Protein AF-A0A816HHX1-F1 (afdb_monomer)

Solvent-accessible surface area (backbone atoms only — not comparable to full-atom values): 20414 Å² total; per-residue (Å²): 136,86,81,78,76,73,77,83,82,76,80,86,55,58,92,87,50,77,43,98,90,20,70,49,54,57,27,28,39,39,42,35,36,30,52,41,46,63,69,52,77,42,88,46,74,77,63,50,56,76,40,36,35,39,32,42,37,36,36,32,38,68,97,71,46,42,76,41,74,48,80,43,71,50,36,46,70,81,38,66,58,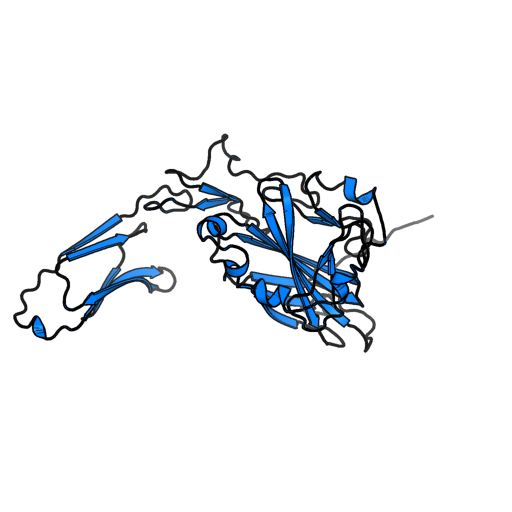69,53,74,45,75,52,71,46,70,47,68,60,71,93,69,80,49,88,84,53,47,33,33,41,37,38,41,34,26,43,39,33,93,83,41,50,70,40,83,75,51,35,38,69,44,78,44,93,46,65,66,75,56,80,40,77,48,79,50,72,54,63,52,68,48,61,70,57,59,70,68,50,74,41,61,46,53,78,73,40,77,26,32,81,83,19,45,54,39,63,33,76,78,54,88,58,43,79,54,69,43,38,51,45,38,71,31,24,30,67,82,32,12,77,42,78,43,79,66,50,44,68,66,33,32,96,54,36,54,33,35,49,50,36,66,83,37,79,54,43,45,33,46,48,26,61,55,33,36,67,77,32,27,76,46,74,61,62,66,40,79,65,86,78,36,73,72,19,33,82,80,17,46,66,44,73,52,80,65,92,83,56,91,82,59,63,54,47,38,47,49,40,92,75,36,35,64,81,33,15,76,39,69,50,47,78,48,78,45,74,56,90,76,90,70,91,70,70,85,76,48,70,44,27,38,44,34,35,22,45,76,40,87,86,82,72,44,76,44,81,73,46,77,46,80,35,79,22,76,69,60,64,49,80,43,82,40,83,68,96,62,89,61,48,79,47,80,49,115

Mean predicted aligned error: 12.86 Å

Structure (mmCIF, N/CA/C/O backbone):
data_AF-A0A816HHX1-F1
#
_entry.id   AF-A0A816HHX1-F1
#
loop_
_atom_site.group_PDB
_atom_site.id
_atom_site.type_symbol
_atom_site.label_atom_id
_atom_site.label_alt_id
_atom_site.label_comp_id
_atom_site.label_asym_id
_atom_site.label_entity_id
_atom_site.label_seq_id
_atom_site.pdbx_PDB_ins_code
_atom_site.Cartn_x
_atom_site.Cartn_y
_atom_site.Cartn_z
_atom_site.occupancy
_atom_site.B_iso_or_equiv
_atom_site.auth_seq_id
_atom_site.auth_comp_id
_atom_site.auth_asym_id
_atom_site.auth_atom_id
_atom_site.pdbx_PDB_model_num
ATOM 1 N N . MET A 1 1 ? -7.972 -7.355 -52.046 1.00 36.22 1 MET A N 1
ATOM 2 C CA . MET A 1 1 ? -7.000 -7.808 -51.030 1.00 36.22 1 MET A CA 1
ATOM 3 C C . MET A 1 1 ? -7.694 -7.714 -49.682 1.00 36.22 1 MET A C 1
ATOM 5 O O . MET A 1 1 ? -7.860 -6.619 -49.167 1.00 36.22 1 MET A O 1
ATOM 9 N N . ASN A 1 2 ? -8.222 -8.842 -49.204 1.00 34.72 2 ASN A N 1
ATOM 10 C CA . ASN A 1 2 ? -8.942 -8.948 -47.937 1.00 34.72 2 ASN A CA 1
ATOM 11 C C . ASN A 1 2 ? -7.927 -9.022 -46.793 1.00 34.72 2 ASN A C 1
ATOM 13 O O . ASN A 1 2 ? -7.288 -10.055 -46.634 1.00 34.72 2 ASN A O 1
ATOM 17 N N . ASN A 1 3 ? -7.814 -7.964 -45.991 1.00 39.28 3 ASN A N 1
ATOM 18 C CA . ASN A 1 3 ? -7.290 -8.064 -44.629 1.00 39.28 3 ASN A CA 1
ATOM 19 C C . ASN A 1 3 ? -8.486 -8.030 -43.676 1.00 39.28 3 ASN A C 1
ATOM 21 O O . ASN A 1 3 ? -8.821 -7.006 -43.089 1.00 39.28 3 ASN A O 1
ATOM 25 N N . SER A 1 4 ? -9.171 -9.167 -43.573 1.00 44.28 4 SER A N 1
ATOM 26 C CA . SER A 1 4 ? -10.067 -9.443 -42.457 1.00 44.28 4 SER A CA 1
ATOM 27 C C . SER A 1 4 ? -9.197 -9.755 -41.243 1.00 44.28 4 SER A C 1
ATOM 29 O O . SER A 1 4 ? -8.787 -10.898 -41.034 1.00 44.28 4 SER A O 1
ATOM 31 N N . SER A 1 5 ? -8.869 -8.726 -40.466 1.00 50.72 5 SER A N 1
ATOM 32 C CA . SER A 1 5 ? -8.396 -8.889 -39.096 1.00 50.72 5 SER A CA 1
ATOM 33 C C . SER A 1 5 ? -9.503 -9.594 -38.313 1.00 50.72 5 SER A C 1
ATOM 35 O O . SER A 1 5 ? -10.492 -8.966 -37.933 1.00 50.72 5 SER A O 1
ATOM 37 N N . ASN A 1 6 ? -9.387 -10.912 -38.139 1.00 43.12 6 ASN A N 1
ATOM 38 C CA . ASN A 1 6 ? -10.274 -11.646 -37.247 1.00 43.12 6 ASN A CA 1
ATOM 39 C C . ASN A 1 6 ? -10.220 -10.975 -35.866 1.00 43.12 6 ASN A C 1
ATOM 41 O O . ASN A 1 6 ? -9.114 -10.817 -35.339 1.00 43.12 6 ASN A O 1
ATOM 45 N N . PRO A 1 7 ? -11.359 -10.570 -35.279 1.00 50.62 7 PRO A N 1
ATOM 46 C CA . PRO A 1 7 ? -11.357 -10.054 -33.922 1.00 50.62 7 PRO A CA 1
ATOM 47 C C . PRO A 1 7 ? -10.819 -11.153 -33.004 1.00 50.62 7 PRO A C 1
ATOM 49 O O . PRO A 1 7 ? -11.294 -12.291 -33.035 1.00 50.62 7 PRO A O 1
ATOM 52 N N . ILE A 1 8 ? -9.789 -10.827 -32.225 1.00 58.53 8 ILE A N 1
ATOM 53 C CA . ILE A 1 8 ? -9.296 -11.705 -31.167 1.00 58.53 8 ILE A CA 1
ATOM 54 C C . ILE A 1 8 ? -10.425 -11.776 -30.139 1.00 58.53 8 ILE A C 1
ATOM 56 O O . ILE A 1 8 ? -10.699 -10.811 -29.433 1.00 58.53 8 ILE A O 1
ATOM 60 N N . ILE A 1 9 ? -11.146 -12.896 -30.124 1.00 57.72 9 ILE A N 1
ATOM 61 C CA . ILE A 1 9 ? -12.184 -13.157 -29.130 1.00 57.72 9 ILE A CA 1
ATOM 62 C C . ILE A 1 9 ? -11.462 -13.483 -27.826 1.00 57.72 9 ILE A C 1
ATOM 64 O O . ILE A 1 9 ? -10.912 -14.573 -27.665 1.00 57.72 9 ILE A O 1
ATOM 68 N N . GLU A 1 10 ? -11.444 -12.522 -26.910 1.00 57.34 10 GLU A N 1
ATOM 69 C CA . GLU A 1 10 ? -10.912 -12.701 -25.567 1.00 57.34 10 GLU A CA 1
ATOM 70 C C . GLU A 1 10 ? -12.048 -13.173 -24.651 1.00 57.34 10 GLU A C 1
ATOM 72 O O . GLU A 1 10 ? -13.038 -12.475 -24.427 1.00 57.34 10 GLU A O 1
ATOM 77 N N . CYS A 1 11 ? -11.968 -14.420 -24.185 1.00 64.06 11 CYS A N 1
ATOM 78 C CA . CYS A 1 11 ? -12.996 -14.994 -23.324 1.00 64.06 11 CYS A CA 1
ATOM 79 C C . CYS A 1 11 ? -12.830 -14.467 -21.896 1.00 64.06 11 CYS A C 1
ATOM 81 O O . CYS A 1 11 ? -11.838 -14.770 -21.236 1.00 64.06 11 CYS A O 1
ATOM 83 N N . PHE A 1 12 ? -13.831 -13.749 -21.385 1.00 61.53 12 PHE A N 1
ATOM 84 C CA . PHE A 1 12 ? -13.875 -13.394 -19.971 1.00 61.53 12 PHE A CA 1
ATOM 85 C C . PHE A 1 12 ? -14.180 -14.648 -19.144 1.00 61.53 12 PHE A C 1
ATOM 87 O O . PHE A 1 12 ? -15.249 -15.245 -19.277 1.00 61.53 12 PHE A O 1
ATOM 94 N N . CYS A 1 13 ? -13.233 -15.067 -18.308 1.00 65.75 13 CYS A N 1
ATOM 95 C CA . CYS A 1 13 ? -13.366 -16.235 -17.444 1.00 65.75 13 CYS A CA 1
ATOM 96 C C . CYS A 1 13 ? -13.646 -15.785 -16.006 1.00 65.75 13 CYS A C 1
ATOM 98 O O . CYS A 1 13 ? -12.725 -15.323 -15.332 1.00 65.75 13 CYS A O 1
ATOM 100 N N . PRO A 1 14 ? -14.890 -15.916 -15.505 1.00 66.44 14 PRO A N 1
ATOM 101 C CA . PRO A 1 14 ? -15.206 -15.552 -14.134 1.00 66.44 14 PRO A CA 1
ATOM 102 C C . PRO A 1 14 ? -14.339 -16.336 -13.139 1.00 66.44 14 PRO A C 1
ATOM 104 O O . PRO A 1 14 ? -14.095 -17.527 -13.361 1.00 66.44 14 PRO A O 1
ATOM 107 N N . PRO A 1 15 ? -13.958 -15.746 -11.991 1.00 60.38 15 PRO A N 1
ATOM 108 C CA . PRO A 1 15 ? -13.102 -16.404 -11.003 1.00 60.38 15 PRO A CA 1
ATOM 109 C C . PRO A 1 15 ? -13.650 -17.743 -10.486 1.00 60.38 15 PRO A C 1
ATOM 111 O O . PRO A 1 15 ? -12.898 -18.546 -9.948 1.00 60.38 15 PRO A O 1
ATOM 114 N N . SER A 1 16 ? -14.945 -18.011 -10.599 1.00 61.72 16 SER A N 1
ATOM 115 C CA . SER A 1 16 ? -15.560 -19.253 -10.109 1.00 61.72 16 SER A CA 1
ATOM 116 C C . SER A 1 16 ? -15.645 -20.351 -11.174 1.00 61.72 16 SER A C 1
ATOM 118 O O . SER A 1 16 ? -16.001 -21.481 -10.849 1.00 61.72 16 SER A O 1
ATOM 120 N N . TYR A 1 17 ? -15.367 -20.036 -12.443 1.00 60.34 17 TYR A N 1
ATOM 121 C CA . TYR A 1 17 ? -15.641 -20.926 -13.566 1.00 60.34 17 TYR A CA 1
ATOM 122 C C . TYR A 1 17 ? -14.376 -21.647 -14.046 1.00 60.34 17 TYR A C 1
ATOM 124 O O . TYR A 1 17 ? -13.424 -21.033 -14.525 1.00 60.34 17 TYR A O 1
ATOM 132 N N . PHE A 1 18 ? -14.395 -22.976 -13.958 1.00 62.09 18 PHE A N 1
ATOM 133 C CA . PHE A 1 18 ? -13.370 -23.858 -14.508 1.00 62.09 18 PHE A CA 1
ATOM 134 C C . PHE A 1 18 ? -13.993 -24.746 -15.592 1.00 62.09 18 PHE A C 1
ATOM 136 O O . PHE A 1 18 ? -15.024 -25.374 -15.369 1.00 62.09 18 PHE A O 1
ATOM 143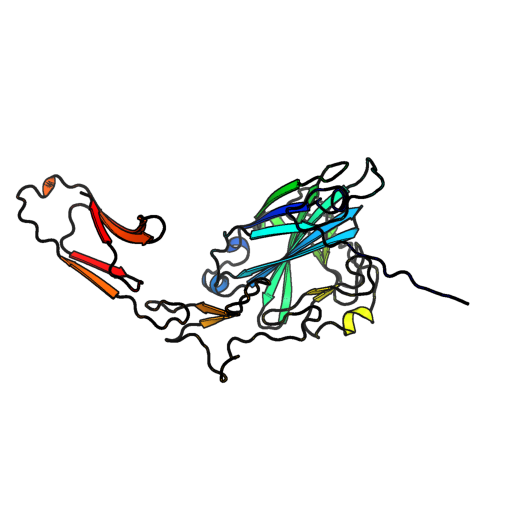 N N . GLY A 1 19 ? -13.378 -24.809 -16.774 1.00 67.75 19 GLY A N 1
ATOM 144 C CA . GLY A 1 19 ? -13.894 -25.589 -17.901 1.00 67.75 19 GLY A CA 1
ATOM 145 C C . GLY A 1 19 ? -13.024 -25.461 -19.148 1.00 67.75 19 GLY A C 1
ATOM 146 O O . GLY A 1 19 ? -12.054 -24.709 -19.147 1.00 67.75 19 GLY A O 1
ATOM 147 N N . ARG A 1 20 ? -13.388 -26.154 -20.234 1.00 69.06 20 ARG A N 1
ATOM 148 C CA . ARG A 1 20 ? -12.585 -26.271 -21.474 1.00 69.06 20 ARG A CA 1
ATOM 149 C C . ARG A 1 20 ? -12.057 -24.937 -22.029 1.00 69.06 20 ARG A C 1
ATOM 151 O O . ARG A 1 20 ? -10.982 -24.913 -22.617 1.00 69.06 20 ARG A O 1
ATOM 158 N N . PHE A 1 21 ? -12.795 -23.846 -21.834 1.00 69.31 21 PHE A N 1
ATOM 159 C CA . PHE A 1 21 ? -12.428 -22.506 -22.309 1.00 69.31 21 PHE A CA 1
ATOM 160 C C . PHE A 1 21 ? -11.671 -21.655 -21.275 1.00 69.31 21 PHE A C 1
ATOM 162 O O . PHE A 1 21 ? -10.987 -20.716 -21.658 1.00 69.31 21 PHE A O 1
ATOM 169 N N . CYS A 1 22 ? -11.748 -21.999 -19.985 1.00 70.25 22 CYS A N 1
ATOM 170 C CA . CYS A 1 22 ? -11.199 -21.206 -18.875 1.00 70.25 22 CYS A CA 1
ATOM 171 C C . CYS A 1 22 ? -10.155 -21.945 -18.029 1.00 70.25 22 CYS A C 1
ATOM 173 O O . CYS A 1 22 ? -9.593 -21.378 -17.097 1.00 70.25 22 CYS A O 1
ATOM 175 N N . GLN A 1 23 ? -9.839 -23.193 -18.381 1.00 64.94 23 GLN A N 1
ATOM 176 C CA . GLN A 1 23 ? -8.903 -24.064 -17.661 1.00 64.94 23 GLN A CA 1
ATOM 177 C C . GLN A 1 23 ? -7.470 -23.511 -17.544 1.00 64.94 23 GLN A C 1
ATOM 179 O O . GLN A 1 23 ? -6.699 -23.998 -16.720 1.00 64.94 23 GLN A O 1
ATOM 184 N N . TYR A 1 24 ? -7.113 -22.513 -18.361 1.00 62.88 24 TYR A N 1
ATOM 185 C CA . TYR A 1 24 ? -5.811 -21.833 -18.355 1.00 62.88 24 TYR A CA 1
ATOM 186 C C . TYR A 1 24 ? -5.876 -20.375 -17.873 1.00 62.88 24 TYR A C 1
ATOM 188 O O . TYR A 1 24 ? -4.842 -19.717 -17.827 1.00 62.88 24 TYR A O 1
ATOM 196 N N . TYR A 1 25 ? -7.063 -19.882 -17.511 1.00 64.44 25 TYR A N 1
ATOM 197 C CA . TYR A 1 25 ? -7.310 -18.495 -17.090 1.00 64.44 25 TYR A CA 1
ATOM 198 C C . TYR A 1 25 ? -7.766 -18.393 -15.624 1.00 64.44 25 TYR A C 1
ATOM 200 O O . TYR A 1 25 ? -8.107 -17.318 -15.148 1.00 64.44 25 TYR A O 1
ATOM 208 N N . SER A 1 26 ? -7.807 -19.516 -14.901 1.00 62.78 26 SER A N 1
ATOM 209 C CA . SER A 1 26 ? -8.298 -19.584 -13.520 1.00 62.78 26 SER A CA 1
ATOM 210 C C . SER A 1 26 ? -7.200 -19.524 -12.453 1.00 62.78 26 SER A C 1
ATOM 212 O O . SER A 1 26 ? -7.531 -19.538 -11.258 1.00 62.78 26 SER A O 1
ATOM 214 N N . ASP A 1 27 ? -5.929 -19.538 -12.870 1.00 74.94 27 ASP A N 1
ATOM 215 C CA . ASP A 1 27 ? -4.786 -19.524 -11.962 1.00 74.94 27 ASP A CA 1
ATOM 216 C C . ASP A 1 27 ? -4.724 -18.160 -11.270 1.00 74.94 27 ASP A C 1
ATOM 218 O O . ASP A 1 27 ? -4.857 -17.101 -11.887 1.00 74.94 27 ASP A O 1
ATOM 222 N N . ARG A 1 28 ? -4.605 -18.197 -9.943 1.00 81.25 28 ARG A N 1
ATOM 223 C CA . ARG A 1 28 ? -4.612 -16.989 -9.125 1.00 81.25 28 ARG A CA 1
ATOM 224 C C . ARG A 1 28 ? -3.703 -17.128 -7.932 1.00 81.25 28 ARG A C 1
ATOM 226 O O . ARG A 1 28 ? -3.574 -18.215 -7.366 1.00 81.25 28 ARG A O 1
ATOM 233 N N . ILE A 1 29 ? -3.162 -16.006 -7.487 1.00 87.50 29 ILE A N 1
ATOM 234 C CA . ILE A 1 29 ? -2.553 -15.915 -6.167 1.00 87.50 29 ILE A CA 1
ATOM 235 C C . ILE A 1 29 ? -3.491 -15.109 -5.280 1.00 87.50 29 ILE A C 1
ATOM 237 O O . ILE A 1 29 ? -3.705 -13.925 -5.500 1.00 87.50 29 ILE A O 1
ATOM 241 N N . THR A 1 30 ? -4.062 -15.762 -4.271 1.00 90.44 30 THR A N 1
ATOM 242 C CA . THR A 1 30 ? -4.809 -15.088 -3.208 1.00 90.44 30 THR A CA 1
ATOM 243 C C . THR A 1 30 ? -3.817 -14.522 -2.206 1.00 90.44 30 THR A C 1
ATOM 245 O O . THR A 1 30 ? -3.154 -15.284 -1.498 1.00 90.44 30 THR A O 1
ATOM 248 N N . VAL A 1 31 ? -3.745 -13.202 -2.112 1.00 92.38 31 VAL A N 1
ATOM 249 C CA . VAL A 1 31 ? -2.897 -12.512 -1.144 1.00 92.38 31 VAL A CA 1
ATOM 250 C C . VAL A 1 31 ? -3.755 -12.048 0.023 1.00 92.38 31 VAL A C 1
ATOM 252 O O . VAL A 1 31 ? -4.804 -11.441 -0.173 1.00 92.38 31 VAL A O 1
ATOM 255 N N . ILE A 1 32 ? -3.315 -12.350 1.243 1.00 92.69 32 ILE A N 1
ATOM 256 C CA . ILE A 1 32 ? -3.911 -11.854 2.485 1.00 92.69 32 ILE A CA 1
ATOM 257 C C . ILE A 1 32 ? -2.817 -11.123 3.258 1.00 92.69 32 ILE A C 1
ATOM 259 O O . ILE A 1 32 ? -1.790 -11.718 3.587 1.00 92.69 32 ILE A O 1
ATOM 263 N N . THR A 1 33 ? -3.015 -9.843 3.552 1.00 92.81 33 THR A N 1
ATOM 264 C CA . THR A 1 33 ? -1.981 -9.023 4.186 1.00 92.81 33 THR A CA 1
ATOM 265 C C . THR A 1 33 ? -2.537 -7.977 5.142 1.00 92.81 33 THR A C 1
ATOM 267 O O . THR A 1 33 ? -3.680 -7.561 5.011 1.00 92.81 33 THR A O 1
ATOM 270 N N . HIS A 1 34 ? -1.741 -7.567 6.124 1.00 90.50 34 HIS A N 1
ATOM 271 C CA . HIS A 1 34 ? -1.991 -6.370 6.932 1.00 90.50 34 HIS A CA 1
ATOM 272 C C . HIS A 1 34 ? -0.663 -5.732 7.346 1.00 90.50 34 HIS A C 1
ATOM 274 O O . HIS A 1 34 ? 0.391 -6.378 7.272 1.00 90.50 34 HIS A O 1
ATOM 280 N N . LEU A 1 35 ? -0.723 -4.474 7.781 1.00 89.31 35 LEU A N 1
ATOM 281 C CA . LEU A 1 35 ? 0.428 -3.738 8.292 1.00 89.31 35 LEU A CA 1
ATOM 282 C C . LEU A 1 35 ? 0.567 -3.932 9.805 1.00 89.31 35 LEU A C 1
ATOM 284 O O . LEU A 1 35 ? -0.413 -3.941 10.545 1.00 89.31 35 LEU A O 1
ATOM 288 N N . ASP A 1 36 ? 1.806 -4.034 10.275 1.00 87.31 36 ASP A N 1
ATOM 289 C CA . ASP A 1 36 ? 2.124 -4.051 11.703 1.00 87.31 36 ASP A CA 1
ATOM 290 C C . ASP A 1 36 ? 3.421 -3.272 11.968 1.00 87.31 36 ASP A C 1
ATOM 292 O O . ASP A 1 36 ? 4.290 -3.165 11.106 1.00 87.31 36 ASP A O 1
ATOM 296 N N . GLY A 1 37 ? 3.567 -2.716 13.170 1.00 81.56 37 GLY A N 1
ATOM 297 C CA . GLY A 1 37 ? 4.785 -2.011 13.578 1.00 81.56 37 GLY A CA 1
ATOM 298 C C . GLY A 1 37 ? 4.860 -0.527 13.196 1.00 81.56 37 GLY A C 1
ATOM 299 O O . GLY A 1 37 ? 5.933 0.060 13.291 1.00 81.56 37 GLY A O 1
ATOM 300 N N . LEU A 1 38 ? 3.753 0.128 12.831 1.00 79.00 38 LEU A N 1
ATOM 301 C CA . LEU A 1 38 ? 3.756 1.559 12.464 1.00 79.00 38 LEU A CA 1
ATOM 302 C C . LEU A 1 38 ? 4.229 2.503 13.579 1.00 79.00 38 LEU A C 1
ATOM 304 O O . LEU A 1 38 ? 4.845 3.530 13.305 1.00 79.00 38 LEU A O 1
ATOM 308 N N . LYS A 1 39 ? 4.052 2.098 14.840 1.00 76.75 39 LYS A N 1
ATOM 309 C CA . LYS A 1 39 ? 4.623 2.761 16.027 1.00 76.75 39 LYS A CA 1
ATOM 310 C C . LYS A 1 39 ? 6.154 2.897 16.005 1.00 76.75 39 LYS A C 1
ATOM 312 O O . LYS A 1 39 ? 6.717 3.677 16.762 1.00 76.75 39 LYS A O 1
ATOM 317 N N . TYR A 1 40 ? 6.853 2.107 15.186 1.00 75.56 40 TYR A N 1
ATOM 318 C CA . TYR A 1 40 ? 8.305 2.214 15.026 1.00 75.56 40 TYR A CA 1
ATOM 319 C C . TYR A 1 40 ? 8.712 3.322 14.049 1.00 75.56 40 TYR A C 1
ATOM 321 O O . TYR A 1 40 ? 9.844 3.806 14.109 1.00 75.56 40 TYR A O 1
ATOM 329 N N . ILE A 1 41 ? 7.793 3.741 13.176 1.00 75.88 41 ILE A N 1
ATOM 330 C CA . ILE A 1 41 ? 7.985 4.861 12.253 1.00 75.88 41 ILE A CA 1
ATOM 331 C C . ILE A 1 41 ? 7.547 6.162 12.925 1.00 75.88 41 ILE A C 1
ATOM 333 O O . ILE A 1 41 ? 8.327 7.118 12.963 1.00 75.88 41 ILE A O 1
ATOM 337 N N . TYR A 1 42 ? 6.344 6.170 13.502 1.00 75.00 42 TYR A N 1
ATOM 338 C CA . TYR A 1 42 ? 5.734 7.340 14.132 1.00 75.00 42 TYR A CA 1
ATOM 339 C C . TYR A 1 42 ? 5.831 7.223 15.650 1.00 75.00 42 TYR A C 1
ATOM 341 O O . TYR A 1 42 ? 5.235 6.333 16.254 1.00 75.00 42 TYR A O 1
ATOM 349 N N . LYS A 1 43 ? 6.622 8.113 16.261 1.00 65.38 43 LYS A N 1
ATOM 350 C CA . LYS A 1 43 ? 6.857 8.127 17.715 1.00 65.38 43 LYS A CA 1
ATOM 351 C C . LYS A 1 43 ? 5.685 8.720 18.503 1.00 65.38 43 LYS A C 1
ATOM 353 O O . LYS A 1 43 ? 5.573 8.443 19.691 1.00 65.38 43 LYS A O 1
ATOM 358 N N . ASP A 1 44 ? 4.854 9.534 17.855 1.00 63.25 44 ASP A N 1
ATOM 359 C CA . ASP A 1 44 ? 3.727 10.230 18.473 1.00 63.25 44 ASP A CA 1
ATOM 360 C C . ASP A 1 44 ? 2.393 9.652 17.977 1.00 63.25 44 ASP A C 1
ATOM 362 O O . ASP A 1 44 ? 2.166 9.508 16.772 1.00 63.25 44 ASP A O 1
ATOM 366 N N . HIS A 1 45 ? 1.495 9.340 18.913 1.00 64.06 45 HIS A N 1
ATOM 367 C CA . HIS A 1 45 ? 0.158 8.836 18.612 1.00 64.06 45 HIS A CA 1
ATOM 368 C C . HIS A 1 45 ? -0.683 9.841 17.819 1.00 64.06 45 HIS A C 1
ATOM 370 O O . HIS A 1 45 ? -1.520 9.419 17.026 1.00 64.06 45 HIS A O 1
ATOM 376 N N . GLN A 1 46 ? -0.441 11.148 17.964 1.00 61.50 46 GLN A N 1
ATOM 377 C CA . GLN A 1 46 ? -1.158 12.148 17.169 1.00 61.50 46 GLN A CA 1
ATOM 378 C C . GLN A 1 46 ? -0.776 12.112 15.686 1.00 61.50 46 GLN A C 1
ATOM 380 O O . GLN A 1 46 ? -1.624 12.363 14.833 1.00 61.50 46 GLN A O 1
ATOM 385 N N . GLN A 1 47 ? 0.466 11.736 15.361 1.00 63.44 47 GLN A N 1
ATOM 386 C CA . GLN A 1 47 ? 0.898 11.578 13.970 1.00 63.44 47 GLN A CA 1
ATOM 387 C C . GLN A 1 47 ? 0.191 10.393 13.308 1.00 63.44 47 GLN A C 1
ATOM 389 O O . GLN A 1 47 ? -0.187 10.493 12.147 1.00 63.44 47 GLN A O 1
ATOM 394 N N . LEU A 1 48 ? -0.072 9.316 14.061 1.00 64.81 48 LEU A N 1
ATOM 395 C CA . LEU A 1 48 ? -0.804 8.143 13.572 1.00 64.81 48 LEU A CA 1
ATOM 396 C C . LEU A 1 48 ? -2.223 8.470 13.104 1.00 64.81 48 LEU A C 1
ATOM 398 O O . LEU A 1 48 ? -2.716 7.791 12.209 1.00 64.81 48 LEU A O 1
ATOM 402 N N . LEU A 1 49 ? -2.879 9.487 13.664 1.00 61.28 49 LEU A N 1
ATOM 403 C CA . LEU A 1 49 ? -4.308 9.720 13.445 1.00 61.28 49 LEU A CA 1
ATOM 404 C C . LEU A 1 49 ? -4.668 10.171 12.025 1.00 61.28 49 LEU A C 1
ATOM 406 O O . LEU A 1 49 ? -5.833 10.077 11.690 1.00 61.28 49 LEU A O 1
ATOM 410 N N . ASN A 1 50 ? -3.717 10.592 11.182 1.00 67.81 50 ASN A N 1
ATOM 411 C CA . ASN A 1 50 ? -4.009 11.139 9.845 1.00 67.81 50 ASN A CA 1
ATOM 412 C C . ASN A 1 50 ? -3.091 10.598 8.737 1.00 67.81 50 ASN A C 1
ATOM 414 O O . ASN A 1 50 ? -2.830 11.282 7.749 1.00 67.81 50 ASN A O 1
ATOM 418 N N . ILE A 1 51 ? -2.575 9.379 8.894 1.00 75.75 51 ILE A N 1
ATOM 419 C CA . ILE A 1 51 ? -1.682 8.781 7.896 1.00 75.75 51 ILE A CA 1
ATOM 420 C C . ILE A 1 51 ? -2.453 7.822 6.995 1.00 75.75 51 ILE A C 1
ATOM 422 O O . ILE A 1 51 ? -3.210 6.964 7.461 1.00 75.75 51 ILE A O 1
ATOM 426 N N . THR A 1 52 ? -2.198 7.955 5.694 1.00 82.31 52 THR A N 1
ATOM 427 C CA . THR A 1 52 ? -2.598 6.987 4.674 1.00 82.31 52 THR A CA 1
ATOM 428 C C . THR A 1 52 ? -1.349 6.338 4.103 1.00 82.31 52 THR A C 1
ATOM 430 O O . THR A 1 52 ? -0.473 7.018 3.568 1.00 82.31 52 THR A O 1
ATOM 433 N N . ILE A 1 53 ? -1.270 5.015 4.218 1.00 88.12 53 ILE A N 1
ATOM 434 C CA . ILE A 1 53 ? -0.186 4.221 3.649 1.00 88.12 53 ILE A CA 1
ATOM 435 C C . ILE A 1 53 ? -0.723 3.468 2.452 1.00 88.12 53 ILE A C 1
ATOM 437 O O . ILE A 1 53 ? -1.617 2.634 2.584 1.00 88.12 53 ILE A O 1
ATOM 441 N N . LYS A 1 54 ? -0.150 3.739 1.289 1.00 90.31 54 LYS A N 1
ATOM 442 C CA . LYS A 1 54 ? -0.407 2.971 0.079 1.00 90.31 54 LYS A CA 1
ATOM 443 C C . LYS A 1 54 ? 0.586 1.825 -0.004 1.00 90.31 54 LYS A C 1
ATOM 445 O O . LYS A 1 54 ? 1.786 2.043 0.094 1.00 90.31 54 LYS A O 1
ATOM 450 N N . VAL A 1 55 ? 0.106 0.609 -0.200 1.00 93.69 55 VAL A N 1
ATOM 451 C CA . VAL A 1 55 ? 0.933 -0.563 -0.478 1.00 93.69 55 VAL A CA 1
ATOM 452 C C . VAL A 1 55 ? 0.691 -0.977 -1.920 1.00 93.69 55 VAL A C 1
ATOM 454 O O . VAL A 1 55 ? -0.415 -1.385 -2.267 1.00 93.69 55 VAL A O 1
ATOM 457 N N . LEU A 1 56 ? 1.728 -0.874 -2.749 1.00 94.81 56 LEU A N 1
ATOM 458 C CA . LEU A 1 56 ? 1.753 -1.459 -4.084 1.00 94.81 56 LEU A CA 1
ATOM 459 C C . LEU A 1 56 ? 2.261 -2.895 -3.959 1.00 94.81 56 LEU A C 1
ATOM 461 O O . LEU A 1 56 ? 3.407 -3.120 -3.568 1.00 94.81 56 LEU A O 1
ATOM 465 N N . ALA A 1 57 ? 1.405 -3.862 -4.264 1.00 95.75 57 ALA A N 1
ATOM 466 C CA . ALA A 1 57 ? 1.782 -5.260 -4.369 1.00 95.75 57 ALA A CA 1
ATOM 467 C C . ALA A 1 57 ? 1.992 -5.605 -5.846 1.00 95.75 57 ALA A C 1
ATOM 469 O O . ALA A 1 57 ? 1.053 -5.522 -6.628 1.00 95.75 57 ALA A O 1
ATOM 470 N N . THR A 1 58 ? 3.195 -6.035 -6.211 1.00 94.38 58 THR A N 1
ATOM 471 C CA . THR A 1 58 ? 3.574 -6.356 -7.591 1.00 94.38 58 THR A CA 1
ATOM 472 C C . THR A 1 58 ? 3.951 -7.829 -7.685 1.00 94.38 58 THR A C 1
ATOM 474 O O . THR A 1 58 ? 4.818 -8.306 -6.945 1.00 94.38 58 THR A O 1
ATOM 477 N N . PHE A 1 59 ? 3.309 -8.555 -8.595 1.00 92.25 59 PHE A N 1
ATOM 478 C CA . PHE A 1 59 ? 3.629 -9.937 -8.919 1.00 92.25 59 PHE A CA 1
ATOM 479 C C . PHE A 1 59 ? 4.652 -9.982 -10.055 1.00 92.25 59 PHE A C 1
ATOM 481 O O . PHE A 1 59 ? 4.395 -9.495 -11.153 1.00 92.25 59 PHE A O 1
ATOM 488 N N . ILE A 1 60 ? 5.825 -10.547 -9.769 1.00 90.00 60 ILE A N 1
ATOM 489 C CA . ILE A 1 60 ? 7.005 -10.485 -10.634 1.00 90.00 60 ILE A CA 1
ATOM 490 C C . ILE A 1 60 ? 7.458 -11.900 -10.996 1.00 90.00 60 ILE A C 1
ATOM 492 O O . ILE A 1 60 ? 7.500 -12.796 -10.147 1.00 90.00 60 ILE A O 1
ATOM 496 N N . HIS A 1 61 ? 7.854 -12.079 -12.249 1.00 86.25 61 HIS A N 1
ATOM 497 C CA . HIS A 1 61 ? 8.517 -13.252 -12.798 1.00 86.25 61 HIS A CA 1
ATOM 498 C C . HIS A 1 61 ? 9.931 -12.884 -13.258 1.00 86.25 61 HIS A C 1
ATOM 500 O O . HIS A 1 61 ? 10.150 -11.800 -13.781 1.00 86.25 61 HIS A O 1
ATOM 506 N N . ASN A 1 62 ? 10.897 -13.781 -13.043 1.00 80.25 62 ASN A N 1
ATOM 507 C CA . ASN A 1 62 ? 12.276 -13.654 -13.534 1.00 80.25 62 ASN A CA 1
ATOM 508 C C . ASN A 1 62 ? 12.896 -12.256 -13.322 1.00 80.25 62 ASN A C 1
ATOM 510 O O . ASN A 1 62 ? 13.146 -11.520 -14.268 1.00 80.25 62 ASN A O 1
ATOM 514 N N . GLU A 1 63 ? 13.156 -11.921 -12.056 1.00 78.56 63 GLU A N 1
ATOM 515 C CA . GLU A 1 63 ? 13.737 -10.660 -11.548 1.00 78.56 63 GLU A CA 1
ATOM 516 C C . GLU A 1 63 ? 12.959 -9.359 -11.825 1.00 78.56 63 GLU A C 1
ATOM 518 O O . GLU A 1 63 ? 12.818 -8.570 -10.883 1.00 78.56 63 GLU A O 1
ATOM 523 N N . SER A 1 64 ? 12.449 -9.134 -13.040 1.00 79.50 64 SER A N 1
ATOM 524 C CA . SER A 1 64 ? 11.899 -7.844 -13.484 1.00 79.50 64 SER A CA 1
ATOM 525 C C . SER A 1 64 ? 10.577 -7.903 -14.255 1.00 79.50 64 SER A C 1
ATOM 527 O O . SER A 1 64 ? 9.931 -6.863 -14.349 1.00 79.50 64 SER A O 1
ATOM 529 N N . ASP A 1 65 ? 10.137 -9.056 -14.771 1.00 86.19 65 ASP A N 1
ATOM 530 C CA . ASP A 1 65 ? 8.893 -9.121 -15.552 1.00 86.19 65 ASP A CA 1
ATOM 531 C C . ASP A 1 65 ? 7.680 -8.978 -14.635 1.00 86.19 65 ASP A C 1
ATOM 533 O O . ASP A 1 65 ? 7.359 -9.875 -13.853 1.00 86.19 65 ASP A O 1
ATOM 537 N N . ILE A 1 66 ? 6.982 -7.853 -14.731 1.00 88.88 66 ILE A N 1
ATOM 538 C CA . ILE A 1 66 ? 5.766 -7.619 -13.958 1.00 88.88 66 ILE A CA 1
ATOM 539 C C . ILE A 1 66 ? 4.597 -8.307 -14.665 1.00 88.88 66 ILE A C 1
ATOM 541 O O . ILE A 1 66 ? 4.340 -8.043 -15.835 1.00 88.88 66 ILE A O 1
ATOM 545 N N . ILE A 1 67 ? 3.903 -9.192 -13.948 1.00 87.19 67 ILE A N 1
ATOM 546 C CA . ILE A 1 67 ? 2.734 -9.927 -14.452 1.00 87.19 67 ILE A CA 1
ATOM 547 C C . ILE A 1 67 ? 1.433 -9.233 -14.056 1.00 87.19 67 ILE A C 1
ATOM 549 O O . ILE A 1 67 ? 0.504 -9.166 -14.850 1.00 87.19 67 ILE A O 1
ATOM 553 N N . ASP A 1 68 ? 1.336 -8.809 -12.795 1.00 88.94 68 ASP A N 1
ATOM 554 C CA . ASP A 1 68 ? 0.127 -8.216 -12.224 1.00 88.94 68 ASP A CA 1
ATOM 555 C C . ASP A 1 68 ? 0.479 -7.302 -11.049 1.00 88.94 68 ASP A C 1
ATOM 557 O O . ASP A 1 68 ? 1.553 -7.429 -10.453 1.00 88.94 68 ASP A O 1
ATOM 561 N N . HIS A 1 69 ? -0.403 -6.365 -10.714 1.00 92.25 69 HIS A N 1
ATOM 562 C CA . HIS A 1 69 ? -0.220 -5.473 -9.576 1.00 92.25 69 HIS A CA 1
ATOM 563 C C . HIS A 1 69 ? -1.546 -5.093 -8.925 1.00 92.25 69 HIS A C 1
ATOM 565 O O . HIS A 1 69 ? -2.594 -5.102 -9.559 1.00 92.25 69 HIS A O 1
ATOM 571 N N . ASN A 1 70 ? -1.492 -4.756 -7.640 1.00 91.75 70 ASN A N 1
ATOM 572 C CA . ASN A 1 70 ? -2.644 -4.278 -6.899 1.00 91.75 70 ASN A CA 1
ATOM 573 C C . ASN A 1 70 ? -2.243 -3.178 -5.917 1.00 91.75 70 ASN A C 1
ATOM 575 O O . ASN A 1 70 ? -1.166 -3.227 -5.315 1.00 91.75 70 ASN A O 1
ATOM 579 N N . GLU A 1 71 ? -3.133 -2.214 -5.716 1.00 90.75 71 GLU A N 1
ATOM 580 C CA . GLU A 1 71 ? -2.928 -1.092 -4.808 1.00 90.75 71 GLU A CA 1
ATOM 581 C C . GLU A 1 71 ? -3.853 -1.203 -3.601 1.00 90.75 71 GLU A C 1
ATOM 583 O O . GLU A 1 71 ? -5.058 -1.393 -3.731 1.00 90.75 71 GLU A O 1
ATOM 588 N N . ILE A 1 72 ? -3.289 -1.062 -2.406 1.00 88.06 72 ILE A N 1
ATOM 589 C CA . ILE A 1 72 ? -4.019 -1.188 -1.146 1.00 88.06 72 ILE A CA 1
ATOM 590 C C . ILE A 1 72 ? -3.779 0.071 -0.332 1.00 88.06 72 ILE A C 1
ATOM 592 O O . ILE A 1 72 ? -2.640 0.511 -0.207 1.00 88.06 72 ILE A O 1
ATOM 596 N N . HIS A 1 73 ? -4.822 0.625 0.271 1.00 85.06 73 HIS A N 1
ATOM 597 C CA . HIS A 1 73 ? -4.705 1.820 1.096 1.00 85.06 73 HIS A CA 1
ATOM 598 C C . HIS A 1 73 ? -5.052 1.490 2.545 1.00 85.06 73 HIS A C 1
ATOM 600 O O . HIS A 1 73 ? -6.182 1.136 2.867 1.00 85.06 73 HIS A O 1
ATOM 606 N N . PHE A 1 74 ? -4.069 1.625 3.428 1.00 82.25 74 PHE A N 1
ATOM 607 C CA . PHE A 1 74 ? -4.228 1.525 4.871 1.00 82.25 74 PHE A CA 1
ATOM 608 C C . PHE A 1 74 ? -4.347 2.937 5.433 1.00 82.25 74 PHE A C 1
ATOM 610 O O . PHE A 1 74 ? -3.347 3.633 5.620 1.00 82.25 74 PHE A O 1
ATOM 617 N N . ALA A 1 75 ? -5.576 3.373 5.675 1.00 75.25 75 ALA A N 1
ATOM 618 C CA . ALA A 1 75 ? -5.848 4.655 6.304 1.00 75.25 75 ALA A CA 1
ATOM 619 C C . ALA A 1 75 ? -6.155 4.442 7.790 1.00 75.25 75 ALA A C 1
ATOM 621 O O . ALA A 1 75 ? -7.141 3.796 8.140 1.00 75.25 75 ALA A O 1
ATOM 622 N N . SER A 1 76 ? -5.311 5.015 8.651 1.00 69.56 76 SER A N 1
ATOM 623 C CA . SER A 1 76 ? -5.406 4.898 10.118 1.00 69.56 76 SER A CA 1
ATOM 624 C C . SER A 1 76 ? -6.741 5.383 10.685 1.00 69.56 76 SER A C 1
ATOM 626 O O . SER A 1 76 ? -7.264 4.859 11.661 1.00 69.56 76 SER A O 1
ATOM 628 N N . VAL A 1 77 ? -7.300 6.381 10.011 1.00 60.69 77 VAL A N 1
ATOM 629 C CA . VAL A 1 77 ? -8.594 6.994 10.288 1.00 60.69 77 VAL A CA 1
ATOM 630 C C . VAL A 1 77 ? -9.774 6.040 10.084 1.00 60.69 77 VAL A C 1
ATOM 632 O O . VAL A 1 77 ? -10.773 6.101 10.794 1.00 60.69 77 VAL A O 1
ATOM 635 N N . LEU A 1 78 ? -9.695 5.256 9.014 1.00 55.47 78 LEU A N 1
ATOM 636 C CA . LEU A 1 78 ? -10.824 4.569 8.394 1.00 55.47 78 LEU A CA 1
ATOM 637 C C . LEU A 1 78 ? -10.985 3.162 8.954 1.00 55.47 78 LEU A C 1
ATOM 639 O O . LEU A 1 78 ? -12.103 2.701 9.173 1.00 55.47 78 LEU A O 1
ATOM 643 N N . ASN A 1 79 ? -9.851 2.506 9.184 1.00 52.38 79 ASN A N 1
ATOM 644 C CA . ASN A 1 79 ? -9.770 1.109 9.547 1.00 52.38 79 ASN A CA 1
ATOM 645 C C . ASN A 1 79 ? -8.828 0.981 10.744 1.00 52.38 79 ASN A C 1
ATOM 647 O O . ASN A 1 79 ? -7.834 1.704 10.852 1.00 52.38 79 ASN A O 1
ATOM 651 N N . ASN A 1 80 ? -9.063 -0.011 11.606 1.00 56.28 80 ASN A N 1
ATOM 652 C CA . ASN A 1 80 ? -7.977 -0.486 12.455 1.00 56.28 80 ASN A CA 1
ATOM 653 C C . ASN A 1 80 ? -6.834 -0.894 11.510 1.00 56.28 80 ASN A C 1
ATOM 655 O O . ASN A 1 80 ? -7.041 -1.733 10.639 1.00 56.28 80 ASN A O 1
ATOM 659 N N . LEU A 1 81 ? -5.642 -0.307 11.648 1.00 61.25 81 LEU A N 1
ATOM 660 C CA . LEU A 1 81 ? -4.480 -0.570 10.778 1.00 61.25 81 LEU A CA 1
ATOM 661 C C . LEU A 1 81 ? -4.085 -2.063 10.712 1.00 61.25 81 LEU A C 1
ATOM 663 O O . LEU A 1 81 ? -3.286 -2.457 9.865 1.00 61.25 81 LEU A O 1
ATOM 667 N N . GLN A 1 82 ? -4.658 -2.886 11.595 1.00 62.53 82 GLN A N 1
ATOM 668 C CA . GLN A 1 82 ? -4.542 -4.343 11.629 1.00 62.53 82 GLN A CA 1
ATOM 669 C C . GLN A 1 82 ? -5.606 -5.100 10.815 1.00 62.53 82 GLN A C 1
ATOM 671 O O . GLN A 1 82 ? -5.628 -6.334 10.832 1.00 62.53 82 GLN A O 1
ATOM 676 N N . GLU A 1 83 ? -6.502 -4.405 10.114 1.00 73.38 83 GLU A N 1
ATOM 677 C CA . GLU A 1 83 ? -7.494 -5.045 9.261 1.00 73.38 83 GLU A CA 1
ATOM 678 C C . GLU A 1 83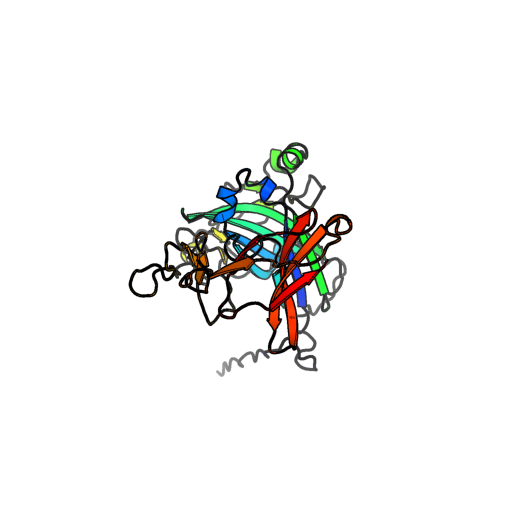 ? -6.814 -5.807 8.118 1.00 73.38 83 GLU A C 1
ATOM 680 O O . GLU A 1 83 ? -5.892 -5.325 7.453 1.00 73.38 83 GLU A O 1
ATOM 685 N N . LYS A 1 84 ? -7.272 -7.041 7.906 1.00 84.56 84 LYS A N 1
ATOM 686 C CA . LYS A 1 84 ? -6.721 -7.938 6.894 1.00 84.56 84 LYS A CA 1
ATOM 687 C C . LYS A 1 84 ? -7.275 -7.570 5.527 1.00 84.56 84 LYS A C 1
ATOM 689 O O . LYS A 1 84 ? -8.459 -7.736 5.266 1.00 84.56 84 LYS A O 1
ATOM 694 N N . GLN A 1 85 ? -6.381 -7.179 4.638 1.00 87.31 85 GLN A N 1
ATOM 695 C CA . GLN A 1 85 ? -6.654 -6.920 3.234 1.00 87.31 85 GLN A CA 1
ATOM 696 C C . GLN A 1 85 ? -6.521 -8.217 2.438 1.00 87.31 85 GLN A C 1
ATOM 698 O O . GLN A 1 85 ? -5.601 -9.009 2.672 1.00 87.31 85 GLN A O 1
ATOM 703 N N . LYS A 1 86 ? -7.446 -8.455 1.506 1.00 89.38 86 LYS A N 1
ATOM 704 C CA . LYS A 1 86 ? -7.480 -9.658 0.667 1.00 89.38 86 LYS A CA 1
ATOM 705 C C . LYS A 1 86 ? -7.719 -9.274 -0.785 1.00 89.38 86 LYS A C 1
ATOM 707 O O . LYS A 1 86 ? -8.724 -8.649 -1.089 1.00 89.38 86 LYS A O 1
ATOM 712 N N . PHE A 1 87 ? -6.851 -9.738 -1.673 1.00 89.19 87 PHE A N 1
ATOM 713 C CA . PHE A 1 87 ? -6.971 -9.513 -3.112 1.00 89.19 87 PHE A CA 1
ATOM 714 C C . PHE A 1 87 ? -6.403 -10.698 -3.901 1.00 89.19 87 PHE A C 1
ATOM 716 O O . PHE A 1 87 ? -5.875 -11.656 -3.320 1.00 89.19 87 PHE A O 1
ATOM 723 N N . TYR A 1 88 ? -6.541 -10.652 -5.224 1.00 88.06 88 TYR A N 1
ATOM 724 C CA . TYR A 1 88 ? -6.101 -11.715 -6.120 1.00 88.06 88 TYR A CA 1
ATOM 725 C C . TYR A 1 88 ? -5.221 -11.143 -7.223 1.00 88.06 88 TYR A C 1
ATOM 727 O O . TYR A 1 88 ? -5.617 -10.175 -7.856 1.00 88.06 88 TYR A O 1
ATOM 735 N N . PHE A 1 89 ? -4.086 -11.786 -7.481 1.00 87.81 89 PHE A N 1
ATOM 736 C CA . PHE A 1 89 ? -3.423 -11.663 -8.776 1.00 87.81 89 PHE A CA 1
ATOM 737 C C . PHE A 1 89 ? -3.994 -12.713 -9.713 1.00 87.81 89 PHE A C 1
ATOM 739 O O . PHE A 1 89 ? -4.042 -13.892 -9.335 1.00 87.81 89 PHE A O 1
ATOM 746 N N . VAL A 1 90 ? -4.420 -12.305 -10.903 1.00 79.56 90 VAL A N 1
ATOM 747 C CA . VAL A 1 90 ? -4.971 -13.204 -11.925 1.00 79.56 90 VAL A CA 1
ATOM 748 C C . VAL A 1 90 ? -4.006 -13.228 -13.096 1.00 79.56 90 VAL A C 1
ATOM 750 O O . VAL A 1 90 ? -3.644 -12.187 -13.626 1.00 79.56 90 VAL A O 1
ATOM 753 N N . TYR A 1 91 ? -3.569 -14.417 -13.504 1.00 75.94 91 TYR A N 1
ATOM 754 C CA . TYR A 1 91 ? -2.600 -14.545 -14.589 1.00 75.94 91 TYR A CA 1
ATOM 755 C C . TYR A 1 91 ? -2.893 -15.773 -15.450 1.00 75.94 91 TYR A C 1
ATOM 757 O O . TYR A 1 91 ? -3.389 -16.793 -14.960 1.00 75.94 91 TYR A O 1
ATOM 765 N N . PRO A 1 92 ? -2.577 -15.703 -16.753 1.00 72.19 92 PRO A N 1
ATOM 766 C CA . PRO A 1 92 ? -2.722 -16.845 -17.634 1.00 72.19 92 PRO A CA 1
ATOM 767 C C . PRO A 1 92 ? -1.670 -17.904 -17.305 1.00 72.19 92 PRO A C 1
ATOM 769 O O . PRO A 1 92 ? -0.492 -17.599 -17.086 1.00 72.19 92 PRO A O 1
ATOM 772 N N . ARG A 1 93 ? -2.069 -19.179 -17.342 1.00 71.31 93 ARG A N 1
ATOM 773 C CA . ARG A 1 93 ? -1.121 -20.282 -17.189 1.00 71.31 93 ARG A CA 1
ATOM 774 C C . ARG A 1 93 ? -0.087 -20.230 -18.320 1.00 71.31 93 ARG A C 1
ATOM 776 O O . ARG A 1 93 ? -0.462 -20.283 -19.496 1.00 71.31 93 ARG A O 1
ATOM 783 N N . PRO A 1 94 ? 1.214 -20.220 -18.006 1.00 65.62 94 PRO A N 1
ATOM 784 C CA . PRO A 1 94 ? 2.243 -20.244 -19.032 1.00 65.62 94 PRO A CA 1
ATOM 785 C C . PRO A 1 94 ? 2.218 -21.555 -19.825 1.00 65.62 94 PRO A C 1
ATOM 787 O O . PRO A 1 94 ? 2.124 -22.638 -19.249 1.00 65.62 94 PRO A O 1
ATOM 790 N N . ARG A 1 95 ? 2.348 -21.471 -21.154 1.00 62.91 95 ARG A N 1
ATOM 791 C CA . ARG A 1 95 ? 2.281 -22.646 -22.047 1.00 62.91 95 ARG A CA 1
ATOM 792 C C . ARG A 1 95 ? 3.485 -23.584 -21.926 1.00 62.91 95 ARG A C 1
ATOM 794 O O . ARG A 1 95 ? 3.372 -24.765 -22.233 1.00 62.91 95 ARG A O 1
ATOM 801 N N . THR A 1 96 ? 4.629 -23.068 -21.488 1.00 61.06 96 THR A N 1
ATOM 802 C CA . THR A 1 96 ? 5.863 -23.834 -21.275 1.00 61.06 96 THR A CA 1
ATOM 803 C C . THR A 1 96 ? 6.178 -23.899 -19.785 1.00 61.06 96 THR A C 1
ATOM 805 O O . THR A 1 96 ? 6.113 -22.888 -19.090 1.00 61.06 96 THR A O 1
ATOM 808 N N . LEU A 1 97 ? 6.513 -25.086 -19.280 1.00 61.31 97 LEU A N 1
ATOM 809 C CA . LEU A 1 97 ? 6.931 -25.305 -17.893 1.00 61.31 97 LEU A CA 1
ATOM 810 C C . LEU A 1 97 ? 8.461 -25.305 -17.852 1.00 61.31 97 LEU A C 1
ATOM 812 O O . LEU A 1 97 ? 9.090 -26.181 -18.438 1.00 61.31 97 LEU A O 1
ATOM 816 N N . SER A 1 98 ? 9.063 -24.321 -17.183 1.00 62.53 98 SER A N 1
ATOM 817 C CA . SER A 1 98 ? 10.511 -24.283 -16.940 1.00 62.53 98 SER A CA 1
ATOM 818 C C . SER A 1 98 ? 10.785 -24.508 -15.455 1.00 62.53 98 SER A C 1
ATOM 820 O O . SER A 1 98 ? 10.067 -23.976 -14.612 1.00 62.53 98 SER A O 1
ATOM 822 N N . ARG A 1 99 ? 11.822 -25.295 -15.138 1.00 62.28 99 ARG A N 1
ATOM 823 C CA . ARG A 1 99 ? 12.209 -25.650 -13.758 1.00 62.28 99 ARG A CA 1
ATOM 824 C C . ARG A 1 99 ? 12.878 -24.507 -12.980 1.00 62.28 99 ARG A C 1
ATOM 826 O O . ARG A 1 99 ? 12.974 -24.607 -11.768 1.00 62.28 99 ARG A O 1
ATOM 833 N N . ASN A 1 100 ? 13.303 -23.434 -13.652 1.00 65.50 100 ASN A N 1
ATOM 834 C CA . ASN A 1 100 ? 14.039 -22.318 -13.036 1.00 65.50 100 ASN A CA 1
ATOM 835 C C . ASN A 1 100 ? 13.211 -21.028 -12.939 1.00 65.50 100 ASN A C 1
ATOM 837 O O . ASN A 1 100 ? 13.765 -19.933 -12.990 1.00 65.50 100 ASN A O 1
ATOM 841 N N . ARG A 1 101 ? 11.882 -21.126 -12.859 1.00 68.81 101 ARG A N 1
ATOM 842 C CA . ARG A 1 101 ? 11.049 -19.927 -12.726 1.00 68.81 101 ARG A CA 1
ATOM 843 C C . ARG A 1 101 ? 11.029 -19.459 -11.290 1.00 68.81 101 ARG A C 1
ATOM 845 O O . ARG A 1 101 ? 10.586 -20.185 -10.407 1.00 68.81 101 ARG A O 1
ATOM 852 N N . LEU A 1 102 ? 11.477 -18.229 -11.098 1.00 80.19 102 LEU A N 1
ATOM 853 C CA . LEU A 1 102 ? 11.441 -17.555 -9.816 1.00 80.19 102 LEU A CA 1
ATOM 854 C C . LEU A 1 102 ? 10.331 -16.520 -9.881 1.00 80.19 102 LEU A C 1
ATOM 856 O O . LEU A 1 102 ? 10.436 -15.506 -10.573 1.00 80.19 102 LEU A O 1
ATOM 860 N N . TYR A 1 103 ? 9.246 -16.823 -9.184 1.00 86.88 103 TYR A N 1
ATOM 861 C CA . TYR A 1 103 ? 8.168 -15.882 -8.963 1.00 86.88 103 TYR A CA 1
ATOM 862 C C . TYR A 1 103 ? 8.382 -15.201 -7.620 1.00 86.88 103 TYR A C 1
ATOM 864 O O . TYR A 1 103 ? 8.821 -15.833 -6.660 1.00 86.88 103 TYR A O 1
ATOM 872 N N . LYS A 1 104 ? 8.042 -13.922 -7.523 1.00 91.25 104 LYS A N 1
ATOM 873 C CA . LYS A 1 104 ? 8.038 -13.212 -6.247 1.00 91.25 104 LYS A CA 1
ATOM 874 C C . LYS A 1 104 ? 6.908 -12.204 -6.190 1.00 91.25 104 LYS A C 1
ATOM 876 O O . LYS A 1 104 ? 6.460 -11.698 -7.215 1.00 91.25 104 LYS A O 1
ATOM 881 N N . ILE A 1 105 ? 6.464 -11.903 -4.978 1.00 93.94 105 ILE A N 1
ATOM 882 C CA . ILE A 1 105 ? 5.606 -10.749 -4.726 1.00 93.94 105 ILE A CA 1
ATOM 883 C C . ILE A 1 105 ? 6.434 -9.713 -3.993 1.00 93.94 105 ILE A C 1
ATOM 885 O O . ILE A 1 105 ? 6.968 -9.989 -2.915 1.00 93.94 105 ILE A O 1
ATOM 889 N N . ARG A 1 106 ? 6.522 -8.528 -4.589 1.00 95.25 106 ARG A N 1
ATOM 890 C CA . ARG A 1 106 ? 7.095 -7.344 -3.962 1.00 95.25 106 ARG A CA 1
ATOM 891 C C . ARG A 1 106 ? 5.967 -6.503 -3.381 1.00 95.25 106 ARG A C 1
ATOM 893 O O . ARG A 1 106 ? 4.983 -6.250 -4.064 1.00 95.25 106 ARG A O 1
ATOM 900 N N . PHE A 1 107 ? 6.122 -6.061 -2.143 1.00 96.62 107 PHE A N 1
ATOM 901 C CA . PHE A 1 107 ? 5.276 -5.050 -1.523 1.00 96.62 107 PHE A CA 1
ATOM 902 C C . PHE A 1 107 ? 6.107 -3.791 -1.307 1.00 96.62 107 PHE A C 1
ATOM 904 O O . PHE A 1 107 ? 7.125 -3.848 -0.622 1.00 96.62 107 PHE A O 1
ATOM 911 N N . GLU A 1 108 ? 5.665 -2.669 -1.858 1.00 95.94 108 GLU A N 1
ATOM 912 C CA . GLU A 1 108 ? 6.253 -1.344 -1.654 1.00 95.94 108 GLU A CA 1
ATOM 913 C C . GLU A 1 108 ? 5.256 -0.502 -0.852 1.00 95.94 108 GLU A C 1
ATOM 915 O O . GLU A 1 108 ? 4.144 -0.254 -1.318 1.00 95.94 108 GLU A O 1
ATOM 920 N N . ALA A 1 109 ? 5.617 -0.096 0.369 1.00 94.38 109 ALA A N 1
ATOM 921 C CA . ALA A 1 109 ? 4.777 0.773 1.193 1.00 94.38 109 ALA A CA 1
ATOM 922 C C . ALA A 1 109 ? 5.194 2.234 1.041 1.00 94.38 109 ALA A C 1
ATOM 924 O O . ALA A 1 109 ? 6.350 2.581 1.282 1.00 94.38 109 ALA A O 1
ATOM 925 N N . PHE A 1 110 ? 4.230 3.088 0.730 1.00 91.81 110 PHE A N 1
ATOM 926 C CA . PHE A 1 110 ? 4.383 4.517 0.541 1.00 91.81 110 PHE A CA 1
ATOM 927 C C . PHE A 1 110 ? 3.545 5.287 1.557 1.00 91.81 110 PHE A C 1
ATOM 929 O O . PHE A 1 110 ? 2.355 5.031 1.720 1.00 91.81 110 PHE A O 1
ATOM 936 N N . GLU A 1 111 ? 4.158 6.266 2.207 1.00 88.75 111 GLU A N 1
ATOM 937 C CA . GLU A 1 111 ? 3.450 7.318 2.925 1.00 88.75 111 GLU A CA 1
ATOM 938 C C . GLU A 1 111 ? 2.887 8.308 1.904 1.00 88.75 111 GLU A C 1
ATOM 940 O O . GLU A 1 111 ? 3.632 8.858 1.085 1.00 88.75 111 GLU A O 1
ATOM 945 N N . LEU A 1 112 ? 1.572 8.524 1.953 1.00 84.62 112 LEU A N 1
ATOM 946 C CA . LEU A 1 112 ? 0.902 9.551 1.166 1.00 84.62 112 LEU A CA 1
ATOM 947 C C . LEU A 1 112 ? 0.700 10.794 2.034 1.00 84.62 112 LEU A C 1
ATOM 949 O O . LEU A 1 112 ? -0.027 10.752 3.025 1.00 84.62 112 LEU A O 1
ATOM 953 N N . ASN A 1 113 ? 1.312 11.910 1.639 1.00 69.88 113 ASN A N 1
ATOM 954 C CA . ASN A 1 113 ? 1.175 13.187 2.337 1.00 69.88 113 ASN A CA 1
ATOM 955 C C . ASN A 1 113 ? 0.232 14.147 1.598 1.00 69.88 113 ASN A C 1
ATOM 957 O O . ASN A 1 113 ? 0.192 14.172 0.368 1.00 69.88 113 ASN A O 1
ATOM 961 N N . MET A 1 114 ? -0.457 15.013 2.357 1.00 62.12 114 MET A N 1
ATOM 962 C CA . MET A 1 114 ? -1.265 16.128 1.820 1.00 62.12 114 MET A CA 1
ATOM 963 C C . MET A 1 114 ? -0.427 17.098 0.977 1.00 62.12 114 MET A C 1
ATOM 965 O O . MET A 1 114 ? -0.913 17.631 -0.016 1.00 62.12 114 MET A O 1
ATOM 969 N N . ASN A 1 115 ? 0.860 17.250 1.307 1.00 63.72 115 ASN A N 1
ATOM 970 C CA . ASN A 1 115 ? 1.814 18.108 0.596 1.00 63.72 115 ASN A CA 1
ATOM 971 C C . ASN A 1 115 ? 2.455 17.407 -0.619 1.00 63.72 115 ASN A C 1
ATOM 973 O O . ASN A 1 115 ? 3.642 17.580 -0.879 1.00 63.72 115 ASN A O 1
ATOM 977 N N . THR A 1 116 ? 1.668 16.590 -1.325 1.00 66.06 116 THR A N 1
ATOM 978 C CA . THR A 1 116 ? 1.939 15.979 -2.643 1.00 66.06 116 THR A CA 1
ATOM 979 C C . THR A 1 116 ? 3.114 15.006 -2.766 1.00 66.06 116 THR A C 1
ATOM 981 O O . THR A 1 116 ? 3.236 14.354 -3.797 1.00 66.06 116 THR A O 1
ATOM 984 N N . THR A 1 117 ? 3.965 14.853 -1.753 1.00 75.62 117 THR A N 1
ATOM 985 C CA . THR A 1 117 ? 5.106 13.934 -1.817 1.00 75.62 117 THR A CA 1
ATOM 986 C C . THR A 1 117 ? 4.701 12.506 -1.460 1.00 75.62 117 THR A C 1
ATOM 988 O O . THR A 1 117 ? 4.150 12.238 -0.390 1.00 75.62 117 THR A O 1
ATOM 991 N N . ILE A 1 118 ? 4.999 11.578 -2.369 1.00 87.06 118 ILE A N 1
ATOM 992 C CA . ILE A 1 118 ? 4.920 10.135 -2.132 1.00 87.06 118 ILE A CA 1
ATOM 993 C C . ILE A 1 118 ? 6.286 9.694 -1.621 1.00 87.06 118 ILE A C 1
ATOM 995 O O . ILE A 1 118 ? 7.296 9.868 -2.306 1.00 87.06 118 ILE A O 1
ATOM 999 N N . ARG A 1 119 ? 6.330 9.137 -0.412 1.00 88.19 119 ARG A N 1
ATOM 1000 C CA . ARG A 1 119 ? 7.581 8.699 0.212 1.00 88.19 119 ARG A CA 1
ATOM 1001 C C . ARG A 1 119 ? 7.578 7.193 0.416 1.00 88.19 119 ARG A C 1
ATOM 1003 O O . ARG A 1 119 ? 6.719 6.676 1.120 1.00 88.19 119 ARG A O 1
ATOM 1010 N N . LEU A 1 120 ? 8.578 6.497 -0.121 1.00 91.62 120 LEU A N 1
ATOM 1011 C CA . LEU A 1 120 ? 8.771 5.073 0.152 1.00 91.62 120 LEU A CA 1
ATOM 1012 C C . LEU A 1 120 ? 9.219 4.855 1.608 1.00 91.62 120 LEU A C 1
ATOM 1014 O O . LEU A 1 120 ? 10.184 5.465 2.076 1.00 91.62 120 LEU A O 1
ATOM 1018 N N . LEU A 1 121 ? 8.505 3.981 2.316 1.00 91.00 121 LEU A N 1
ATOM 1019 C CA . LEU A 1 121 ? 8.745 3.619 3.713 1.00 91.00 121 LEU A CA 1
ATOM 1020 C C . LEU A 1 121 ? 9.501 2.296 3.848 1.00 91.00 121 LEU A C 1
ATOM 1022 O O . LEU A 1 121 ? 10.398 2.190 4.683 1.00 91.00 121 LEU A O 1
ATOM 1026 N N . ALA A 1 122 ? 9.107 1.276 3.082 1.00 92.31 122 ALA A N 1
ATOM 1027 C CA . ALA A 1 122 ? 9.674 -0.066 3.181 1.00 92.31 122 ALA A CA 1
ATOM 1028 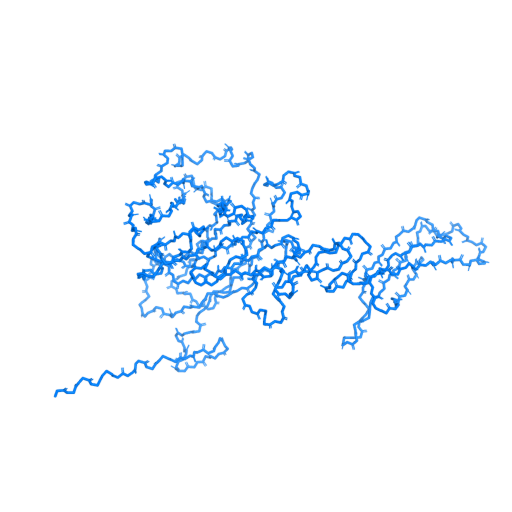C C . ALA A 1 122 ? 9.358 -0.922 1.950 1.00 92.31 122 ALA A C 1
ATOM 1030 O O . ALA A 1 122 ? 8.351 -0.702 1.271 1.00 92.31 122 ALA A O 1
ATOM 1031 N N . ILE A 1 123 ? 10.200 -1.935 1.725 1.00 94.31 123 ILE A N 1
ATOM 1032 C CA . ILE A 1 123 ? 10.016 -2.960 0.698 1.00 94.31 123 ILE A CA 1
ATOM 1033 C C . ILE A 1 123 ? 10.079 -4.344 1.338 1.00 94.31 123 ILE A C 1
ATOM 1035 O O . ILE A 1 123 ? 11.006 -4.640 2.095 1.00 94.31 123 ILE A O 1
ATOM 1039 N N . TRP A 1 124 ? 9.133 -5.207 0.978 1.00 94.56 124 TRP A N 1
ATOM 1040 C CA . TRP A 1 124 ? 9.179 -6.635 1.277 1.00 94.56 124 TRP A CA 1
ATOM 1041 C C . TRP A 1 124 ? 9.173 -7.435 -0.020 1.00 94.56 124 TRP A C 1
ATOM 1043 O O . TRP A 1 124 ? 8.393 -7.132 -0.918 1.00 94.56 124 TRP A O 1
ATOM 1053 N N . GLU A 1 125 ? 9.977 -8.490 -0.107 1.00 94.06 125 GLU A N 1
ATOM 1054 C CA . GLU A 1 125 ? 9.923 -9.440 -1.223 1.00 94.06 125 GLU A CA 1
ATOM 1055 C C . GLU A 1 125 ? 9.727 -10.863 -0.702 1.00 94.06 125 GLU A C 1
ATOM 1057 O O . GLU A 1 125 ? 10.448 -11.323 0.182 1.00 94.06 125 GLU A O 1
ATOM 1062 N N . TYR A 1 126 ? 8.745 -11.576 -1.249 1.00 92.44 126 TYR A N 1
ATOM 1063 C CA . TYR A 1 126 ? 8.480 -12.971 -0.911 1.00 92.44 126 TYR A CA 1
ATOM 1064 C C . TYR A 1 126 ? 8.570 -13.833 -2.163 1.00 92.44 126 TYR A C 1
ATOM 1066 O O . TYR A 1 126 ? 7.722 -13.715 -3.051 1.00 92.44 126 TYR A O 1
ATOM 1074 N N . SER A 1 127 ? 9.575 -14.708 -2.213 1.00 89.62 127 SER A N 1
ATOM 1075 C CA . SER A 1 127 ? 9.701 -15.723 -3.258 1.00 89.62 127 SER A CA 1
ATOM 1076 C C . SER A 1 127 ? 8.554 -16.725 -3.188 1.00 89.62 127 SER A C 1
ATOM 1078 O O . SER A 1 127 ? 8.047 -17.060 -2.112 1.00 89.62 127 SER A O 1
ATOM 1080 N N . ILE A 1 128 ? 8.144 -17.192 -4.358 1.00 86.25 128 ILE A N 1
ATOM 1081 C CA . ILE A 1 128 ? 7.140 -18.222 -4.539 1.00 86.25 128 ILE A CA 1
ATOM 1082 C C . ILE A 1 128 ? 7.778 -19.340 -5.363 1.00 86.25 128 ILE A C 1
ATOM 1084 O O . ILE A 1 128 ? 7.910 -19.246 -6.584 1.00 86.25 128 ILE A O 1
ATOM 1088 N N . ASP A 1 129 ? 8.146 -20.414 -4.673 1.00 75.88 129 ASP A N 1
ATOM 1089 C CA . ASP A 1 129 ? 8.900 -21.518 -5.256 1.00 75.88 129 ASP A CA 1
ATOM 1090 C C . ASP A 1 129 ? 7.952 -22.610 -5.767 1.00 75.88 129 ASP A C 1
ATOM 1092 O O . ASP A 1 129 ? 7.670 -23.592 -5.079 1.00 75.88 129 ASP A O 1
ATOM 1096 N N . PHE A 1 130 ? 7.446 -22.446 -6.993 1.00 70.94 130 PHE A N 1
ATOM 1097 C CA . PHE A 1 130 ? 6.742 -23.517 -7.705 1.00 70.94 130 PHE A CA 1
ATOM 1098 C C . PHE A 1 130 ? 7.058 -23.523 -9.206 1.00 70.94 130 PHE A C 1
ATOM 1100 O O . PHE A 1 130 ? 7.066 -22.487 -9.867 1.00 70.94 130 PHE A O 1
ATOM 1107 N N . ASN A 1 131 ? 7.203 -24.726 -9.775 1.00 59.69 131 ASN A N 1
ATOM 1108 C CA . ASN A 1 131 ? 7.386 -24.933 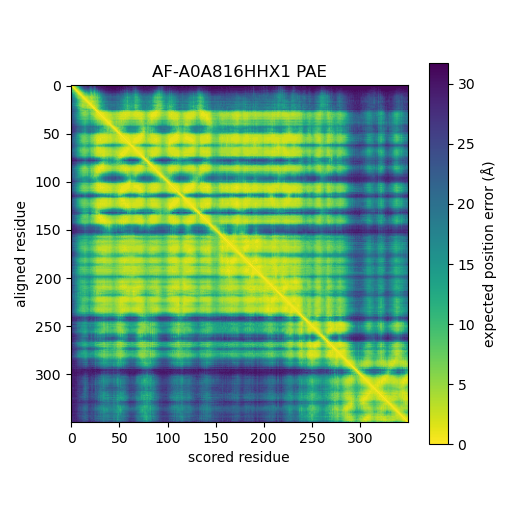-11.223 1.00 59.69 131 ASN A CA 1
ATOM 1109 C C . ASN A 1 131 ? 6.153 -24.512 -12.052 1.00 59.69 131 ASN A C 1
ATOM 1111 O O . ASN A 1 131 ? 6.254 -24.261 -13.252 1.00 59.69 131 ASN A O 1
ATOM 1115 N N . PHE A 1 132 ? 4.985 -24.461 -11.410 1.00 61.81 132 PHE A N 1
ATOM 1116 C CA . PHE A 1 132 ? 3.729 -23.913 -11.908 1.00 61.81 132 PHE A CA 1
ATOM 1117 C C . PHE A 1 132 ? 2.954 -23.366 -10.714 1.00 61.81 132 PHE A C 1
ATOM 1119 O O . PHE A 1 132 ? 2.986 -23.962 -9.641 1.00 61.81 132 PHE A O 1
ATOM 1126 N N . LEU A 1 133 ? 2.249 -22.257 -10.889 1.00 64.50 133 LEU A N 1
ATOM 1127 C CA . LEU A 1 133 ? 1.438 -21.687 -9.826 1.00 64.50 133 LEU A CA 1
ATOM 1128 C C . LEU A 1 133 ? -0.026 -22.097 -10.065 1.00 64.50 133 LEU A C 1
ATOM 1130 O O . LEU A 1 133 ? -0.646 -21.596 -10.998 1.00 64.50 133 LEU A O 1
ATOM 1134 N N . PRO A 1 134 ? -0.592 -23.052 -9.303 1.00 67.69 134 PRO A N 1
ATOM 1135 C CA . PRO A 1 134 ? -2.040 -23.249 -9.279 1.00 67.69 134 PRO A CA 1
ATOM 1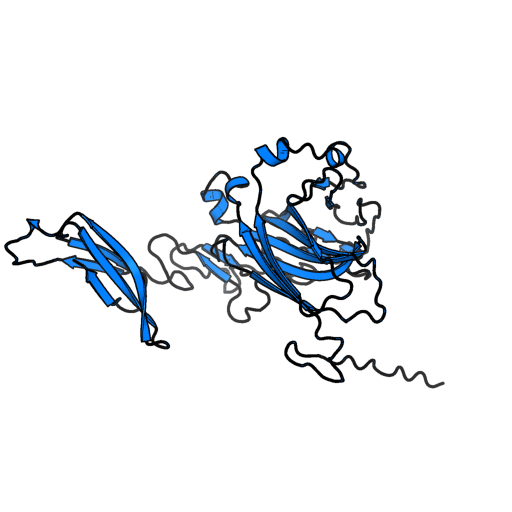136 C C . PRO A 1 134 ? -2.691 -22.112 -8.467 1.00 67.69 134 PRO A C 1
ATOM 1138 O O . PRO A 1 134 ? -2.037 -21.129 -8.121 1.00 67.69 134 PRO A O 1
ATOM 1141 N N . SER A 1 135 ? -3.968 -22.254 -8.098 1.00 75.75 135 SER A N 1
ATOM 1142 C CA . SER A 1 135 ? -4.598 -21.425 -7.059 1.00 75.75 135 SER A CA 1
ATOM 1143 C C . SER A 1 135 ? -3.771 -21.449 -5.763 1.00 75.75 135 SER A C 1
ATOM 1145 O O . SER A 1 135 ? -3.916 -22.348 -4.935 1.00 75.75 135 SER A O 1
ATOM 1147 N N . PHE A 1 136 ? -2.889 -20.467 -5.595 1.00 82.44 136 PHE A N 1
ATOM 1148 C CA . PHE A 1 136 ? -1.950 -20.351 -4.485 1.00 82.44 136 PHE A CA 1
ATOM 1149 C C . PHE A 1 136 ? -2.466 -19.311 -3.493 1.00 82.44 136 PHE A C 1
ATOM 1151 O O . PHE A 1 136 ? -3.091 -18.325 -3.881 1.00 82.44 136 PHE A O 1
ATOM 1158 N N . ARG A 1 137 ? -2.222 -19.512 -2.196 1.00 88.06 137 ARG A N 1
ATOM 1159 C CA . ARG A 1 137 ? -2.559 -18.529 -1.162 1.00 88.06 137 ARG A CA 1
ATOM 1160 C C . ARG A 1 137 ? -1.307 -18.156 -0.389 1.00 88.06 137 ARG A C 1
ATOM 1162 O O . ARG A 1 137 ? -0.641 -19.025 0.165 1.00 88.06 137 ARG A O 1
ATOM 1169 N N . ILE A 1 138 ? -1.061 -16.858 -0.276 1.00 90.19 138 ILE A N 1
ATOM 1170 C CA . ILE A 1 138 ? -0.002 -16.294 0.550 1.00 90.19 138 ILE A CA 1
ATOM 1171 C C . ILE A 1 138 ? -0.613 -15.357 1.587 1.00 90.19 138 ILE A C 1
ATOM 1173 O O . ILE A 1 138 ? -1.379 -14.454 1.261 1.00 90.19 138 ILE A O 1
ATOM 1177 N N . ALA A 1 139 ? -0.287 -15.597 2.854 1.00 93.19 139 ALA A N 1
ATOM 1178 C CA . ALA A 1 139 ? -0.683 -14.743 3.962 1.00 93.19 139 ALA A CA 1
ATOM 1179 C C . ALA A 1 139 ? 0.575 -14.186 4.629 1.00 93.19 139 ALA A C 1
ATOM 1181 O O . ALA A 1 139 ? 1.400 -14.961 5.120 1.00 93.19 139 ALA A O 1
ATOM 1182 N N . LYS A 1 140 ? 0.751 -12.862 4.619 1.00 93.56 140 LYS A N 1
ATOM 1183 C CA . LYS A 1 140 ? 1.928 -12.198 5.198 1.00 93.56 140 LYS A CA 1
ATOM 1184 C C . LYS A 1 140 ? 1.520 -11.009 6.049 1.00 93.56 140 LYS A C 1
ATOM 1186 O O . LYS A 1 140 ? 0.530 -10.348 5.784 1.00 93.56 140 LYS A O 1
ATOM 1191 N N . ILE A 1 141 ? 2.296 -10.766 7.096 1.00 92.00 141 ILE A N 1
ATOM 1192 C CA . ILE A 1 141 ? 2.198 -9.551 7.899 1.00 92.00 141 ILE A CA 1
ATOM 1193 C C . ILE A 1 141 ? 3.366 -8.676 7.473 1.00 92.00 141 ILE A C 1
ATOM 1195 O O . ILE A 1 141 ? 4.519 -9.091 7.624 1.00 92.00 141 ILE A O 1
ATOM 1199 N N . LEU A 1 142 ? 3.077 -7.497 6.937 1.00 92.94 142 LEU A N 1
ATOM 1200 C CA . LEU A 1 142 ? 4.094 -6.534 6.533 1.00 92.94 142 LEU A CA 1
ATOM 1201 C C . LEU A 1 142 ? 4.529 -5.768 7.781 1.00 92.94 142 LEU A C 1
ATOM 1203 O O . LEU A 1 142 ? 3.950 -4.751 8.163 1.00 92.94 142 LEU A O 1
ATOM 1207 N N . LYS A 1 143 ? 5.511 -6.344 8.476 1.00 90.19 143 LYS A N 1
ATOM 1208 C CA . LYS A 1 143 ? 6.029 -5.813 9.735 1.00 90.19 143 LYS A CA 1
ATOM 1209 C C . LYS A 1 143 ? 7.094 -4.768 9.464 1.00 90.19 143 LYS A C 1
ATOM 1211 O O . LYS A 1 143 ? 8.151 -5.100 8.929 1.00 90.19 143 LYS A O 1
ATOM 1216 N N . PHE A 1 144 ? 6.844 -3.540 9.895 1.00 87.56 144 PHE A N 1
ATOM 1217 C CA . PHE A 1 144 ? 7.885 -2.534 10.031 1.00 87.56 144 PHE A CA 1
ATOM 1218 C C . PHE A 1 144 ? 8.824 -2.919 11.175 1.00 87.56 144 PHE A C 1
ATOM 1220 O O . PHE A 1 144 ? 8.391 -3.374 12.237 1.00 87.56 144 PHE A O 1
ATOM 1227 N N . GLN A 1 145 ? 10.123 -2.752 10.951 1.00 78.81 145 GLN A N 1
ATOM 1228 C CA . GLN A 1 145 ? 11.143 -3.035 11.953 1.00 78.81 145 GLN A CA 1
ATOM 1229 C C . GLN A 1 145 ? 11.533 -1.763 12.715 1.00 78.81 145 GLN A C 1
ATOM 1231 O O . GLN A 1 145 ? 11.330 -0.645 12.247 1.00 78.81 145 GLN A O 1
ATOM 1236 N N . GLN A 1 146 ? 12.096 -1.931 13.912 1.00 68.94 146 GLN A N 1
ATOM 1237 C CA . GLN A 1 146 ? 12.657 -0.817 14.676 1.00 68.94 146 GLN A CA 1
ATOM 1238 C C . GLN A 1 146 ? 13.833 -0.186 13.925 1.00 68.94 146 GLN A C 1
ATOM 1240 O O . GLN A 1 146 ? 14.722 -0.908 13.478 1.00 68.94 146 GLN A O 1
ATOM 1245 N N . LYS A 1 147 ? 13.892 1.155 13.891 1.00 62.34 147 LYS A N 1
ATOM 1246 C CA . LYS A 1 147 ? 15.009 1.911 13.291 1.00 62.34 147 LYS A CA 1
ATOM 1247 C C . LYS A 1 147 ? 16.386 1.447 13.790 1.00 62.34 147 LYS A C 1
ATOM 1249 O O . LYS A 1 147 ? 17.294 1.287 12.992 1.00 62.34 147 LYS A O 1
ATOM 1254 N N . GLN A 1 148 ? 16.510 1.097 15.074 1.00 55.09 148 GLN A N 1
ATOM 1255 C CA . GLN A 1 148 ? 17.761 0.577 15.650 1.00 55.09 148 GLN A CA 1
ATOM 1256 C C . GLN A 1 148 ? 18.201 -0.773 15.059 1.00 55.09 148 GLN A C 1
ATOM 1258 O O . GLN A 1 148 ? 19.394 -1.017 14.934 1.00 55.09 148 GLN A O 1
ATOM 1263 N N . LYS A 1 149 ? 17.262 -1.646 14.666 1.00 56.12 149 LYS A N 1
ATOM 1264 C CA . LYS A 1 149 ? 17.592 -2.899 13.966 1.00 56.12 149 LYS A CA 1
ATOM 1265 C C . LYS A 1 149 ? 17.969 -2.658 12.505 1.00 56.12 149 LYS A C 1
ATOM 1267 O O . LYS A 1 149 ? 18.840 -3.357 12.008 1.00 56.12 149 LYS A O 1
ATOM 1272 N N . GLN A 1 150 ? 17.360 -1.663 11.857 1.00 55.91 150 GLN A N 1
ATOM 1273 C CA . GLN A 1 150 ? 17.714 -1.256 10.491 1.00 55.91 150 GLN A CA 1
ATOM 1274 C C . GLN A 1 150 ? 19.102 -0.602 10.423 1.00 55.91 150 GLN A C 1
ATOM 1276 O O . GLN A 1 150 ? 19.819 -0.817 9.459 1.00 55.91 150 GLN A O 1
ATOM 1281 N N . GLU A 1 151 ? 19.502 0.147 11.454 1.00 52.25 151 GLU A N 1
ATOM 1282 C CA . GLU A 1 151 ? 20.838 0.759 11.555 1.00 52.25 151 GLU A CA 1
ATOM 1283 C C . GLU A 1 151 ? 21.925 -0.245 11.992 1.00 52.25 151 GLU A C 1
ATOM 1285 O O . GLU A 1 151 ? 23.093 -0.069 11.660 1.00 52.25 151 GLU A O 1
ATOM 1290 N N . GLN A 1 152 ? 21.563 -1.313 12.716 1.00 51.41 152 GLN A N 1
ATOM 1291 C CA . GLN A 1 152 ? 22.489 -2.387 13.117 1.00 51.41 152 GLN A CA 1
ATOM 1292 C C . GLN A 1 152 ? 22.644 -3.494 12.061 1.00 51.41 152 GLN A C 1
ATOM 1294 O O . GLN A 1 152 ? 23.605 -4.260 12.119 1.00 51.41 152 GLN A O 1
ATOM 1299 N N . GLN A 1 153 ? 21.722 -3.592 11.100 1.00 56.19 153 GLN A N 1
ATOM 1300 C CA . GLN A 1 153 ? 21.893 -4.396 9.893 1.00 56.19 153 GLN A CA 1
ATOM 1301 C C . GLN A 1 153 ? 22.632 -3.553 8.854 1.00 56.19 153 GLN A C 1
ATOM 1303 O O . GLN A 1 153 ? 22.022 -2.841 8.061 1.00 56.19 153 GLN A O 1
ATOM 1308 N N . THR A 1 154 ? 23.961 -3.628 8.852 1.00 53.62 154 THR A N 1
ATOM 1309 C CA . THR A 1 154 ? 24.789 -3.076 7.776 1.00 53.62 154 THR A CA 1
ATOM 1310 C C . THR A 1 154 ? 24.492 -3.825 6.475 1.00 53.62 154 THR A C 1
ATOM 1312 O O . THR A 1 154 ? 25.101 -4.844 6.142 1.00 53.62 154 THR A O 1
ATOM 1315 N N . HIS A 1 155 ? 23.504 -3.340 5.721 1.00 66.12 155 HIS A N 1
ATOM 1316 C CA . HIS A 1 155 ? 23.278 -3.748 4.339 1.00 66.12 155 HIS A CA 1
ATOM 1317 C C . HIS A 1 155 ? 24.376 -3.124 3.477 1.00 66.12 155 HIS A C 1
ATOM 1319 O O . HIS A 1 155 ? 24.163 -2.110 2.814 1.00 66.12 155 HIS A O 1
ATOM 1325 N N . HIS A 1 156 ? 25.553 -3.753 3.507 1.00 72.69 156 HIS A N 1
ATOM 1326 C CA . HIS A 1 156 ? 26.776 -3.335 2.817 1.00 72.69 156 HIS A CA 1
ATOM 1327 C C . HIS A 1 156 ? 26.529 -2.903 1.362 1.00 72.69 156 HIS A C 1
ATOM 1329 O O . HIS A 1 156 ? 27.195 -2.011 0.845 1.00 72.69 156 HIS A O 1
ATOM 1335 N N . ILE A 1 157 ? 25.545 -3.503 0.684 1.00 82.62 157 ILE A N 1
ATOM 1336 C CA . ILE A 1 157 ? 25.218 -3.139 -0.692 1.00 82.62 157 ILE A CA 1
ATOM 1337 C C . ILE A 1 157 ? 24.681 -1.704 -0.833 1.00 82.62 157 ILE A C 1
ATOM 1339 O O . ILE A 1 157 ? 25.093 -1.007 -1.753 1.00 82.62 157 ILE A O 1
ATOM 1343 N N . CYS A 1 158 ? 23.830 -1.216 0.079 1.00 88.62 158 CYS A N 1
ATOM 1344 C CA . CYS A 1 158 ? 23.293 0.146 -0.014 1.00 88.62 158 CYS A CA 1
ATOM 1345 C C . CYS A 1 158 ? 24.282 1.221 0.453 1.00 88.62 158 CYS A C 1
ATOM 1347 O O . CYS A 1 158 ? 24.108 2.379 0.084 1.00 88.62 158 CYS A O 1
ATOM 1349 N N . GLU A 1 159 ? 25.338 0.858 1.186 1.00 86.00 159 GLU A N 1
ATOM 1350 C CA . GLU A 1 159 ? 26.441 1.776 1.517 1.00 86.00 159 GLU A CA 1
ATOM 1351 C C . GLU A 1 159 ? 27.229 2.187 0.264 1.00 86.00 159 GLU A C 1
ATOM 1353 O O . GLU A 1 159 ? 27.679 3.324 0.153 1.00 86.00 159 GLU A O 1
ATOM 1358 N N . ILE A 1 160 ? 27.342 1.276 -0.708 1.00 87.75 160 ILE A N 1
ATOM 1359 C CA . ILE A 1 160 ? 27.984 1.526 -2.008 1.00 87.75 160 ILE A CA 1
ATOM 1360 C C . ILE A 1 160 ? 27.019 2.231 -2.981 1.00 87.75 160 ILE A C 1
ATOM 1362 O O . ILE A 1 160 ? 27.459 2.805 -3.971 1.00 87.75 160 ILE A O 1
ATOM 1366 N N . ASN A 1 161 ? 25.716 2.213 -2.678 1.00 88.56 161 ASN A N 1
ATOM 1367 C CA . ASN A 1 161 ? 24.613 2.696 -3.507 1.00 88.56 161 ASN A CA 1
ATOM 1368 C C . ASN A 1 161 ? 24.705 2.236 -4.983 1.00 88.56 161 ASN A C 1
ATOM 1370 O O . ASN A 1 161 ? 25.191 2.976 -5.837 1.00 88.56 161 ASN A O 1
ATOM 1374 N N . PRO A 1 162 ? 24.197 1.037 -5.325 1.00 92.31 162 PRO A N 1
ATOM 1375 C CA . PRO A 1 162 ? 24.212 0.524 -6.698 1.00 92.31 162 PRO A CA 1
ATOM 1376 C C . PRO A 1 162 ? 23.259 1.274 -7.642 1.00 92.31 162 PRO A C 1
ATOM 1378 O O . PRO A 1 162 ? 23.272 1.022 -8.847 1.00 92.31 162 PRO A O 1
ATOM 1381 N N . CYS A 1 163 ? 22.408 2.156 -7.112 1.00 95.19 163 CYS A N 1
ATOM 1382 C CA . CYS A 1 163 ? 21.377 2.842 -7.872 1.00 95.19 163 CYS A CA 1
ATOM 1383 C C . CYS A 1 163 ? 21.954 4.028 -8.652 1.00 95.19 163 CYS A C 1
ATOM 1385 O O . CYS A 1 163 ? 22.659 4.876 -8.106 1.00 95.19 163 CYS A O 1
ATOM 1387 N N . GLN A 1 164 ? 21.619 4.100 -9.936 1.00 95.06 164 GLN A N 1
ATOM 1388 C CA . GLN A 1 164 ? 22.017 5.155 -10.864 1.00 95.06 164 GLN A CA 1
ATOM 1389 C C . GLN A 1 164 ? 20.939 6.243 -10.958 1.00 95.06 164 GLN A C 1
ATOM 1391 O O . GLN A 1 164 ? 19.876 6.131 -10.351 1.00 95.06 164 GLN A O 1
ATOM 1396 N N . ASN A 1 165 ? 21.219 7.317 -11.707 1.00 93.25 165 ASN A N 1
ATOM 1397 C CA . ASN A 1 165 ? 20.258 8.378 -12.045 1.00 93.25 165 ASN A CA 1
ATOM 1398 C C . ASN A 1 165 ? 19.501 8.958 -10.833 1.00 93.25 165 ASN A C 1
ATOM 1400 O O . ASN A 1 165 ? 18.290 9.151 -10.871 1.00 93.25 165 ASN A O 1
ATOM 1404 N N . ASN A 1 166 ? 20.221 9.234 -9.740 1.00 92.19 166 ASN A N 1
ATOM 1405 C CA . ASN A 1 166 ? 19.666 9.711 -8.463 1.00 92.19 166 ASN A CA 1
ATOM 1406 C C . ASN A 1 166 ? 18.655 8.754 -7.802 1.00 92.19 166 ASN A C 1
ATOM 1408 O O . ASN A 1 166 ? 17.885 9.162 -6.930 1.00 92.19 166 ASN A O 1
ATOM 1412 N N . GLY A 1 167 ? 18.672 7.475 -8.177 1.00 92.38 167 GLY A N 1
ATOM 1413 C CA . GLY A 1 167 ? 17.950 6.425 -7.479 1.00 92.38 167 GLY A CA 1
ATOM 1414 C C . GLY A 1 167 ? 18.439 6.276 -6.038 1.00 92.38 167 GLY A C 1
ATOM 1415 O O . GLY A 1 167 ? 19.620 6.442 -5.729 1.00 92.38 167 GLY A O 1
ATOM 1416 N N . THR A 1 168 ? 17.512 5.963 -5.137 1.00 92.75 168 THR A N 1
ATOM 1417 C CA . THR A 1 168 ? 17.823 5.732 -3.721 1.00 92.75 168 THR A CA 1
ATOM 1418 C C . THR A 1 168 ? 17.821 4.236 -3.430 1.00 92.75 168 THR A C 1
ATOM 1420 O O . THR A 1 168 ? 16.840 3.555 -3.730 1.00 92.75 168 THR A O 1
ATOM 1423 N N . CYS A 1 169 ? 18.896 3.716 -2.836 1.00 93.00 169 CYS A N 1
ATOM 1424 C CA . CYS A 1 169 ? 18.964 2.315 -2.422 1.00 93.00 169 CYS A CA 1
ATOM 1425 C C . CYS A 1 169 ? 18.174 2.077 -1.137 1.00 93.00 169 CYS A C 1
ATOM 1427 O O . CYS A 1 169 ? 18.344 2.793 -0.150 1.00 93.00 169 CYS A O 1
ATOM 1429 N N . TYR A 1 170 ? 17.350 1.033 -1.141 1.00 90.88 170 TYR A N 1
ATOM 1430 C CA . TYR A 1 170 ? 16.636 0.556 0.033 1.00 90.88 170 TYR A CA 1
ATOM 1431 C C . TYR A 1 170 ? 16.892 -0.939 0.258 1.00 90.88 170 TYR A C 1
ATOM 1433 O O . TYR A 1 170 ? 16.837 -1.721 -0.696 1.00 90.88 170 TYR A O 1
ATOM 1441 N N . PRO A 1 171 ? 17.113 -1.373 1.509 1.00 89.38 171 PRO A N 1
ATOM 1442 C CA . PRO A 1 171 ? 17.165 -2.790 1.832 1.00 89.38 171 PRO A CA 1
ATOM 1443 C C . PRO A 1 171 ? 15.767 -3.422 1.782 1.00 89.38 171 PRO A C 1
ATOM 1445 O O . PRO A 1 171 ? 14.754 -2.777 2.069 1.00 89.38 171 PRO A O 1
ATOM 1448 N N . ILE A 1 172 ? 15.716 -4.717 1.467 1.00 90.50 172 ILE A N 1
ATOM 1449 C CA . ILE A 1 172 ? 14.486 -5.513 1.543 1.00 90.50 172 ILE A CA 1
ATOM 1450 C C . ILE A 1 172 ? 14.320 -6.009 2.981 1.00 90.50 172 ILE A C 1
ATOM 1452 O O . ILE A 1 172 ? 15.058 -6.874 3.446 1.00 90.50 172 ILE A O 1
ATOM 1456 N N . ILE A 1 173 ? 13.333 -5.475 3.702 1.00 88.38 173 ILE A N 1
ATOM 1457 C CA . ILE A 1 173 ? 13.325 -5.530 5.173 1.00 88.38 173 ILE A CA 1
ATOM 1458 C C . ILE A 1 173 ? 12.933 -6.887 5.770 1.00 88.38 173 ILE A C 1
ATOM 1460 O O . ILE A 1 173 ? 13.032 -7.089 6.978 1.00 88.38 173 ILE A O 1
ATOM 1464 N N . ASN A 1 174 ? 12.456 -7.830 4.961 1.00 88.44 174 ASN A N 1
ATOM 1465 C CA . ASN A 1 174 ? 12.211 -9.211 5.381 1.00 88.44 174 ASN A CA 1
ATOM 1466 C C . ASN A 1 174 ? 13.287 -10.189 4.914 1.00 88.44 174 ASN A C 1
ATOM 1468 O O . ASN A 1 174 ? 13.064 -11.398 5.008 1.00 88.44 174 ASN A O 1
ATOM 1472 N N . ASN A 1 175 ? 14.411 -9.686 4.408 1.00 81.50 175 ASN A N 1
ATOM 1473 C CA . ASN A 1 175 ? 15.543 -10.505 4.032 1.00 81.50 175 ASN A CA 1
ATOM 1474 C C . ASN A 1 175 ? 16.774 -10.132 4.866 1.00 81.50 175 ASN A C 1
ATOM 1476 O O . ASN A 1 175 ? 17.073 -8.960 5.066 1.00 81.50 175 ASN A O 1
ATOM 1480 N N . ASN A 1 176 ? 17.475 -11.151 5.357 1.00 76.88 176 ASN A N 1
ATOM 1481 C CA . ASN A 1 176 ? 18.725 -10.988 6.096 1.00 76.88 176 ASN A CA 1
ATOM 1482 C C . ASN A 1 176 ? 19.952 -11.043 5.174 1.00 76.88 176 ASN A C 1
ATOM 1484 O O . ASN A 1 176 ? 21.071 -10.847 5.640 1.00 76.88 176 ASN A O 1
ATOM 1488 N N . ASP A 1 177 ? 19.760 -11.343 3.888 1.00 80.81 177 ASP A N 1
ATOM 1489 C CA . ASP A 1 177 ? 20.810 -11.276 2.883 1.00 80.81 177 ASP A CA 1
ATOM 1490 C C . ASP A 1 177 ? 21.180 -9.810 2.610 1.00 80.81 177 ASP A C 1
ATOM 1492 O O . ASP A 1 177 ? 20.402 -9.041 2.038 1.00 80.81 177 ASP A O 1
ATOM 1496 N N . SER A 1 178 ? 22.385 -9.422 3.028 1.00 76.94 178 SER A N 1
ATOM 1497 C CA . SER A 1 178 ? 22.913 -8.064 2.882 1.00 76.94 178 SER A CA 1
ATOM 1498 C C . SER A 1 178 ? 23.223 -7.677 1.433 1.00 76.94 178 SER A C 1
ATOM 1500 O O . SER A 1 178 ? 23.550 -6.517 1.182 1.00 76.94 178 SER A O 1
ATOM 1502 N N . THR A 1 179 ? 23.111 -8.616 0.487 1.00 81.31 179 THR A N 1
ATOM 1503 C CA . THR A 1 179 ? 23.300 -8.374 -0.949 1.00 81.31 179 THR A CA 1
ATOM 1504 C C . THR A 1 179 ? 22.015 -7.972 -1.667 1.00 81.31 179 THR A C 1
ATOM 1506 O O . THR A 1 179 ? 22.081 -7.434 -2.772 1.00 81.31 179 THR A O 1
ATOM 1509 N N . MET A 1 180 ? 20.847 -8.195 -1.056 1.00 85.94 180 MET A N 1
ATOM 1510 C CA . MET A 1 180 ? 19.561 -7.869 -1.663 1.00 85.94 180 MET A CA 1
ATOM 1511 C C . MET A 1 180 ? 19.152 -6.420 -1.389 1.00 85.94 180 MET A C 1
ATOM 1513 O O . MET A 1 180 ? 19.127 -5.960 -0.247 1.00 85.94 180 MET A O 1
ATOM 1517 N N . TYR A 1 181 ? 18.776 -5.714 -2.453 1.00 90.75 181 TYR A N 1
ATOM 1518 C CA . TYR A 1 181 ? 18.367 -4.315 -2.416 1.00 90.75 181 TYR A CA 1
ATOM 1519 C C . TYR A 1 181 ? 17.262 -4.034 -3.429 1.00 90.75 181 TYR A C 1
ATOM 1521 O O . TYR A 1 181 ? 16.981 -4.828 -4.329 1.00 90.75 181 TYR A O 1
ATOM 1529 N N . PHE A 1 182 ? 16.662 -2.863 -3.279 1.00 92.25 182 PHE A N 1
ATOM 1530 C CA . PHE A 1 182 ? 15.736 -2.277 -4.223 1.00 92.25 182 PHE A CA 1
ATOM 1531 C C . PHE A 1 182 ? 16.169 -0.843 -4.525 1.00 92.25 182 PHE A C 1
ATOM 1533 O O . PHE A 1 182 ? 16.386 -0.052 -3.605 1.00 92.25 182 PHE A O 1
ATOM 1540 N N . CYS A 1 183 ? 16.278 -0.502 -5.806 1.00 93.62 183 CYS A N 1
ATOM 1541 C CA . CYS A 1 183 ? 16.513 0.870 -6.224 1.00 93.62 183 CYS A CA 1
ATOM 1542 C C . CYS A 1 183 ? 15.187 1.594 -6.433 1.00 93.62 183 CYS A C 1
ATOM 1544 O O . CYS A 1 183 ? 14.422 1.305 -7.351 1.00 93.62 183 CYS A O 1
ATOM 1546 N N . TYR A 1 184 ? 14.920 2.566 -5.566 1.00 93.19 184 TYR A N 1
ATOM 1547 C CA . TYR A 1 184 ? 13.815 3.489 -5.735 1.00 93.19 184 TYR A CA 1
ATOM 1548 C C . TYR A 1 184 ? 14.198 4.545 -6.772 1.00 93.19 184 TYR A C 1
ATOM 1550 O O . TYR A 1 184 ? 14.897 5.512 -6.462 1.00 93.19 184 TYR A O 1
ATOM 1558 N N . CYS A 1 185 ? 13.753 4.331 -8.008 1.00 91.88 185 CYS A N 1
ATOM 1559 C CA . CYS A 1 185 ? 14.015 5.243 -9.117 1.00 91.88 185 CYS A CA 1
ATOM 1560 C C . CYS A 1 185 ? 13.179 6.516 -9.005 1.00 91.88 185 CYS A C 1
ATOM 1562 O O . CYS A 1 185 ? 12.016 6.460 -8.590 1.00 91.88 185 CYS A O 1
ATOM 1564 N N . VAL A 1 186 ? 13.780 7.643 -9.383 1.00 89.25 186 VAL A N 1
ATOM 1565 C CA . VAL A 1 186 ? 13.082 8.924 -9.544 1.00 89.25 186 VAL A CA 1
ATOM 1566 C C . VAL A 1 186 ? 12.205 8.894 -10.797 1.00 89.25 186 VAL A C 1
ATOM 1568 O O . VAL A 1 186 ? 12.339 7.991 -11.627 1.00 89.25 186 VAL A O 1
ATOM 1571 N N . ASN A 1 187 ? 11.323 9.887 -10.955 1.00 87.00 187 ASN A N 1
ATOM 1572 C CA . ASN A 1 187 ? 10.511 10.010 -12.168 1.00 87.00 187 ASN A CA 1
ATOM 1573 C C . ASN A 1 187 ? 11.395 9.947 -13.420 1.00 87.00 187 ASN A C 1
ATOM 1575 O O . ASN A 1 187 ? 12.515 10.455 -13.419 1.00 87.00 187 ASN A O 1
ATOM 1579 N N . ASN A 1 188 ? 10.863 9.312 -14.463 1.00 87.12 188 ASN A N 1
ATOM 1580 C CA . ASN A 1 188 ? 11.514 9.093 -15.753 1.00 87.12 188 ASN A CA 1
ATOM 1581 C C . ASN A 1 188 ? 12.679 8.099 -15.733 1.00 87.12 188 ASN A C 1
ATOM 1583 O O . ASN A 1 188 ? 13.236 7.853 -16.789 1.00 87.12 188 ASN A O 1
ATOM 1587 N N . SER A 1 189 ? 13.055 7.489 -14.602 1.00 91.25 189 SER A N 1
ATOM 1588 C CA . SER A 1 189 ? 14.062 6.414 -14.594 1.00 91.25 189 SER A CA 1
ATOM 1589 C C . SER A 1 189 ? 13.474 5.056 -14.223 1.00 91.25 189 SER A C 1
ATOM 1591 O O . SER A 1 189 ? 12.524 4.954 -13.441 1.00 91.25 189 SER A O 1
ATOM 1593 N N . TYR A 1 190 ? 14.036 4.001 -14.808 1.00 90.94 190 TYR A N 1
ATOM 1594 C CA . TYR A 1 190 ? 13.598 2.619 -14.622 1.00 90.94 190 TYR A CA 1
ATOM 1595 C C . TYR A 1 190 ? 14.762 1.633 -14.810 1.00 90.94 190 TYR A C 1
ATOM 1597 O O . TYR A 1 190 ? 15.886 2.021 -15.129 1.00 90.94 190 TYR A O 1
ATOM 1605 N N . GLY A 1 191 ? 14.492 0.348 -14.583 1.00 89.62 191 GLY A N 1
ATOM 1606 C CA . GLY A 1 191 ? 15.500 -0.714 -14.563 1.00 89.62 191 GLY A CA 1
ATOM 1607 C C . GLY A 1 191 ? 15.802 -1.195 -13.145 1.00 89.62 191 GLY A C 1
ATOM 1608 O O . GLY A 1 191 ? 15.286 -0.652 -12.164 1.00 89.62 191 GLY A O 1
ATOM 1609 N N . LYS A 1 192 ? 16.619 -2.246 -13.024 1.00 90.19 192 LYS A N 1
ATOM 1610 C CA . LYS A 1 192 ? 16.948 -2.861 -11.723 1.00 90.19 192 LYS A CA 1
ATOM 1611 C C . LYS A 1 192 ? 17.697 -1.883 -10.815 1.00 90.19 192 LYS A C 1
ATOM 1613 O O . LYS A 1 192 ? 17.468 -1.867 -9.607 1.00 90.19 192 LYS A O 1
ATOM 1618 N N . ASN A 1 193 ? 18.544 -1.062 -11.427 1.00 93.44 193 ASN A N 1
ATOM 1619 C CA . ASN A 1 193 ? 19.416 -0.075 -10.809 1.00 93.44 193 ASN A CA 1
ATOM 1620 C C . ASN A 1 193 ? 19.082 1.352 -11.256 1.00 93.44 193 ASN A C 1
ATOM 1622 O O . ASN A 1 193 ? 19.914 2.239 -11.091 1.00 93.44 193 ASN A O 1
ATOM 1626 N N . CYS A 1 194 ? 17.890 1.592 -11.809 1.00 94.06 194 CYS A N 1
ATOM 1627 C CA . CYS A 1 194 ? 17.503 2.882 -12.390 1.00 94.06 194 CYS A CA 1
ATOM 1628 C C . CYS A 1 194 ? 18.424 3.341 -13.534 1.00 94.06 194 CYS A C 1
ATOM 1630 O O . CYS A 1 194 ? 18.651 4.533 -13.705 1.00 94.06 194 CYS A O 1
ATOM 1632 N N . GLU A 1 195 ? 18.996 2.402 -14.285 1.00 94.38 195 GLU A N 1
ATOM 1633 C CA . GLU A 1 195 ? 19.992 2.620 -15.338 1.00 94.38 195 GLU A CA 1
ATOM 1634 C C . GLU A 1 195 ? 19.413 3.225 -16.627 1.00 94.38 195 GLU A C 1
ATOM 1636 O O . GLU A 1 195 ? 20.152 3.799 -17.428 1.00 94.38 195 GLU A O 1
ATOM 1641 N N . HIS A 1 196 ? 18.099 3.128 -16.826 1.00 92.25 196 HIS A N 1
ATOM 1642 C CA . HIS A 1 196 ? 17.417 3.636 -18.011 1.00 92.25 196 HIS A CA 1
ATOM 1643 C C . HIS A 1 196 ? 16.629 4.906 -17.698 1.00 92.25 196 HIS A C 1
ATOM 1645 O O . HIS A 1 196 ? 16.110 5.059 -16.592 1.00 92.25 196 HIS A O 1
ATOM 1651 N N . ILE A 1 197 ? 16.528 5.799 -18.687 1.00 91.25 197 ILE A N 1
ATOM 1652 C CA . ILE A 1 197 ? 15.752 7.041 -18.622 1.00 91.25 197 ILE A CA 1
ATOM 1653 C C . ILE A 1 197 ? 14.752 7.055 -19.780 1.00 91.25 197 ILE A C 1
ATOM 1655 O O . ILE A 1 197 ? 15.113 6.746 -20.914 1.00 91.25 197 ILE A O 1
ATOM 1659 N N . ASP A 1 198 ? 13.513 7.425 -19.485 1.00 88.44 198 ASP A N 1
ATOM 1660 C CA . ASP A 1 198 ? 12.435 7.676 -20.430 1.00 88.44 198 ASP A CA 1
ATOM 1661 C C . ASP A 1 198 ? 11.645 8.912 -19.981 1.00 88.44 198 ASP A C 1
ATOM 1663 O O . ASP A 1 198 ? 10.805 8.867 -19.077 1.00 88.44 198 ASP A O 1
ATOM 1667 N N . ASP A 1 199 ? 11.947 10.036 -20.628 1.00 79.44 199 ASP A N 1
ATOM 1668 C CA . ASP A 1 199 ? 11.327 11.328 -20.345 1.00 79.44 199 ASP A CA 1
ATOM 1669 C C . ASP A 1 199 ? 9.945 11.494 -20.991 1.00 79.44 199 ASP A C 1
ATOM 1671 O O . ASP A 1 199 ? 9.200 12.410 -20.632 1.00 79.44 199 ASP A O 1
ATOM 1675 N N . CYS A 1 200 ? 9.581 10.638 -21.947 1.00 81.00 200 CYS A N 1
ATOM 1676 C CA . CYS A 1 200 ? 8.364 10.807 -22.732 1.00 81.00 200 CYS A CA 1
ATOM 1677 C C . CYS A 1 200 ? 7.155 10.172 -22.045 1.00 81.00 200 CYS A C 1
ATOM 1679 O O . CYS A 1 200 ? 6.113 10.827 -21.913 1.00 81.00 200 CYS A O 1
ATOM 1681 N N . SER A 1 201 ? 7.294 8.935 -21.566 1.00 84.75 201 SER A N 1
ATOM 1682 C CA . SER A 1 201 ? 6.162 8.159 -21.044 1.00 84.75 201 SER A CA 1
ATOM 1683 C C . SER A 1 201 ? 5.522 8.808 -19.815 1.00 84.75 201 SER A C 1
ATOM 1685 O O . SER A 1 201 ? 4.301 8.853 -19.685 1.00 84.75 201 SER A O 1
ATOM 1687 N N . CYS A 1 202 ? 6.316 9.431 -18.943 1.00 87.44 202 CYS A N 1
ATOM 1688 C CA . CYS A 1 202 ? 5.811 10.028 -17.705 1.00 87.44 202 CYS A CA 1
ATOM 1689 C C . CYS A 1 202 ? 5.029 11.338 -17.868 1.00 87.44 202 CYS A C 1
ATOM 1691 O O . CYS A 1 202 ? 4.415 11.791 -16.902 1.00 87.44 202 CYS A O 1
ATOM 1693 N N . SER A 1 203 ? 5.001 11.932 -19.065 1.00 88.44 203 SER A N 1
ATOM 1694 C CA . SER A 1 203 ? 4.237 13.161 -19.339 1.00 88.44 203 SER A CA 1
ATOM 1695 C C . SER A 1 203 ? 2.719 12.992 -19.174 1.00 88.44 203 SER A C 1
ATOM 1697 O O . SER A 1 203 ? 2.004 13.969 -18.948 1.00 88.44 203 SER A O 1
ATOM 1699 N N . VAL A 1 204 ? 2.228 11.752 -19.254 1.00 91.69 204 VAL A N 1
ATOM 1700 C CA . VAL A 1 204 ? 0.811 11.407 -19.091 1.00 91.69 204 VAL A CA 1
ATOM 1701 C C . VAL A 1 204 ? 0.378 11.488 -17.623 1.00 91.69 204 VAL A C 1
ATOM 1703 O O . VAL A 1 204 ? -0.764 11.855 -17.329 1.00 91.69 204 VAL A O 1
ATOM 1706 N N . CYS A 1 205 ? 1.286 11.181 -16.694 1.00 91.88 205 CYS A N 1
ATOM 1707 C CA . CYS A 1 205 ? 1.024 11.238 -15.263 1.00 91.88 205 CYS A CA 1
ATOM 1708 C C . CYS A 1 205 ? 0.895 12.690 -14.773 1.00 91.88 205 CYS A C 1
ATOM 1710 O O . CYS A 1 205 ? 1.519 13.615 -15.289 1.00 91.88 205 CYS A O 1
ATOM 1712 N N . SER A 1 206 ? 0.112 12.910 -13.719 1.00 90.69 206 SER A N 1
ATOM 1713 C CA . SER A 1 206 ? 0.033 14.220 -13.069 1.00 90.69 206 SER A CA 1
ATOM 1714 C C . SER A 1 206 ? 1.386 14.687 -12.501 1.00 90.69 206 SER A C 1
ATOM 1716 O O . SER A 1 206 ? 2.227 13.882 -12.100 1.00 90.69 206 SER A O 1
ATOM 1718 N N . SER A 1 207 ? 1.582 16.002 -12.385 1.00 86.00 207 SER A N 1
ATOM 1719 C CA . SER A 1 207 ? 2.854 16.616 -11.956 1.00 86.00 207 SER A CA 1
ATOM 1720 C C . SER A 1 207 ? 3.366 16.185 -10.573 1.00 86.00 207 SER A C 1
ATOM 1722 O O . SER A 1 207 ? 4.546 16.346 -10.283 1.00 86.00 207 SER A O 1
ATOM 1724 N N . ASN A 1 208 ? 2.492 15.627 -9.731 1.00 85.25 208 ASN A N 1
ATOM 1725 C CA . ASN A 1 208 ? 2.792 15.204 -8.362 1.00 85.25 208 ASN A CA 1
ATOM 1726 C C . ASN A 1 208 ? 2.684 13.684 -8.154 1.00 85.25 208 ASN A C 1
ATOM 1728 O O . ASN A 1 208 ? 2.719 13.211 -7.019 1.00 85.25 208 ASN A O 1
ATOM 1732 N N . SER A 1 209 ? 2.497 12.915 -9.226 1.00 89.38 209 SER A N 1
ATOM 1733 C CA . SER A 1 209 ? 2.546 11.453 -9.155 1.00 89.38 209 SER A CA 1
ATOM 1734 C C . SER A 1 209 ? 3.971 10.935 -9.294 1.00 89.38 209 SER A C 1
ATOM 1736 O O . SER A 1 209 ? 4.817 11.532 -9.965 1.00 89.38 209 SER A O 1
ATOM 1738 N N . LEU A 1 210 ? 4.209 9.783 -8.674 1.00 90.88 210 LEU A N 1
ATOM 1739 C CA . LEU A 1 210 ? 5.404 8.993 -8.917 1.00 90.88 210 LEU A CA 1
ATOM 1740 C C . LEU A 1 210 ? 5.152 8.138 -10.162 1.00 90.88 210 LEU A C 1
ATOM 1742 O O . LEU A 1 210 ? 4.241 7.313 -10.174 1.00 90.88 210 LEU A O 1
ATOM 1746 N N . CYS A 1 211 ? 5.941 8.355 -11.205 1.00 91.62 211 CYS A N 1
ATOM 1747 C CA . CYS A 1 211 ? 5.813 7.643 -12.468 1.00 91.62 211 CYS A CA 1
ATOM 1748 C C . CYS A 1 211 ? 6.802 6.474 -12.545 1.00 91.62 211 CYS A C 1
ATOM 1750 O O . CYS A 1 211 ? 7.979 6.624 -12.213 1.00 91.62 211 CYS A O 1
ATOM 1752 N N . ARG A 1 212 ? 6.332 5.320 -13.026 1.00 90.50 212 ARG A N 1
ATOM 1753 C CA . ARG A 1 212 ? 7.160 4.165 -13.391 1.00 90.50 212 ARG A CA 1
ATOM 1754 C C . ARG A 1 212 ? 7.035 3.905 -14.898 1.00 90.50 212 ARG A C 1
ATOM 1756 O O . ARG A 1 212 ? 6.013 3.350 -15.303 1.00 90.50 212 ARG A O 1
ATOM 1763 N N . PRO A 1 213 ? 8.029 4.302 -15.714 1.00 90.19 213 PRO A N 1
ATOM 1764 C CA . PRO A 1 213 ? 8.067 3.961 -17.135 1.00 90.19 213 PRO A CA 1
ATOM 1765 C C . PRO A 1 213 ? 8.098 2.449 -17.368 1.00 90.19 213 PRO A C 1
ATOM 1767 O O . PRO A 1 213 ? 8.536 1.693 -16.496 1.00 90.19 213 PRO A O 1
ATOM 1770 N N . HIS A 1 214 ? 7.683 2.037 -18.565 1.00 85.81 214 HIS A N 1
ATOM 1771 C CA . HIS A 1 214 ? 7.723 0.653 -19.038 1.00 85.81 214 HIS A CA 1
ATOM 1772 C C . HIS A 1 214 ? 7.115 -0.378 -18.075 1.00 85.81 214 HIS A C 1
ATOM 1774 O O . HIS A 1 214 ? 7.638 -1.481 -17.876 1.00 85.81 214 HIS A O 1
ATOM 1780 N N . TYR A 1 215 ? 6.013 -0.009 -17.421 1.00 84.88 215 TYR A N 1
ATOM 1781 C CA . TYR A 1 215 ? 5.369 -0.880 -16.450 1.00 84.88 215 TYR A CA 1
ATOM 1782 C C . TYR A 1 215 ? 4.682 -2.048 -17.177 1.00 84.88 215 TYR A C 1
ATOM 1784 O O . TYR A 1 215 ? 4.149 -1.875 -18.272 1.00 84.88 215 TYR A O 1
ATOM 1792 N N . HIS A 1 216 ? 4.723 -3.262 -16.606 1.00 83.94 216 HIS A N 1
ATOM 1793 C CA . HIS A 1 216 ? 4.199 -4.485 -17.261 1.00 83.94 216 HIS A CA 1
ATOM 1794 C C . HIS A 1 216 ? 4.825 -4.816 -18.627 1.00 83.94 216 HIS A C 1
ATOM 1796 O O . HIS A 1 216 ? 4.216 -5.510 -19.437 1.00 83.94 216 HIS A O 1
ATOM 1802 N N . ASN A 1 217 ? 6.046 -4.343 -18.903 1.00 79.25 217 ASN A N 1
ATOM 1803 C CA . ASN A 1 217 ? 6.671 -4.467 -20.226 1.00 79.25 217 ASN A CA 1
ATOM 1804 C C . ASN A 1 217 ? 5.804 -3.853 -21.353 1.00 79.25 217 ASN A C 1
ATOM 1806 O O . ASN A 1 217 ? 5.865 -4.298 -22.499 1.00 79.25 217 ASN A O 1
ATOM 1810 N N . THR A 1 218 ? 4.984 -2.850 -21.019 1.00 80.25 218 THR A N 1
ATOM 1811 C CA . THR A 1 218 ? 4.195 -2.045 -21.965 1.00 80.25 218 THR A CA 1
ATOM 1812 C C . THR A 1 218 ? 4.814 -0.659 -22.119 1.00 80.25 218 THR A C 1
ATOM 1814 O O . THR A 1 218 ? 5.648 -0.277 -21.305 1.00 80.25 218 THR A O 1
ATOM 1817 N N . ASP A 1 219 ? 4.426 0.107 -23.139 1.00 81.31 219 ASP A N 1
ATOM 1818 C CA . ASP A 1 219 ? 4.858 1.510 -23.265 1.00 81.31 219 ASP A CA 1
ATOM 1819 C C . ASP A 1 219 ? 4.103 2.442 -22.296 1.00 81.31 219 ASP A C 1
ATOM 1821 O O . ASP A 1 219 ? 4.509 3.583 -22.080 1.00 81.31 219 ASP A O 1
ATOM 1825 N N . ASP A 1 220 ? 3.028 1.955 -21.667 1.00 86.31 220 ASP A N 1
ATOM 1826 C CA . ASP A 1 220 ? 2.244 2.734 -20.717 1.00 86.31 220 ASP A CA 1
ATOM 1827 C C . ASP A 1 220 ? 2.929 2.769 -19.333 1.00 86.31 220 ASP A C 1
ATOM 1829 O O . ASP A 1 220 ? 3.338 1.733 -18.789 1.00 86.31 220 ASP A O 1
ATOM 1833 N N . PRO A 1 221 ? 3.063 3.954 -18.710 1.00 91.69 221 PRO A N 1
ATOM 1834 C CA . PRO A 1 221 ? 3.619 4.064 -17.371 1.00 91.69 221 PRO A CA 1
ATOM 1835 C C . PRO A 1 221 ? 2.592 3.677 -16.299 1.00 91.69 221 PRO A C 1
ATOM 1837 O O . PRO A 1 221 ? 1.386 3.870 -16.458 1.00 91.69 221 PRO A O 1
ATOM 1840 N N . LEU A 1 222 ? 3.077 3.262 -15.127 1.00 92.12 222 LEU A N 1
ATOM 1841 C CA . LEU A 1 222 ? 2.262 3.280 -13.911 1.00 92.12 222 LEU A CA 1
ATOM 1842 C C . LEU A 1 222 ? 2.400 4.637 -13.217 1.00 92.12 222 LEU A C 1
ATOM 1844 O O . LEU A 1 222 ? 3.492 5.015 -12.784 1.00 92.12 222 LEU A O 1
ATOM 1848 N N . CYS A 1 223 ? 1.280 5.338 -13.048 1.00 92.31 223 CYS A N 1
ATOM 1849 C CA . CYS A 1 223 ? 1.210 6.561 -12.257 1.00 92.31 223 CYS A CA 1
ATOM 1850 C C . CYS A 1 223 ? 0.732 6.241 -10.834 1.00 92.31 223 CYS A C 1
ATOM 1852 O O . CYS A 1 223 ? -0.442 5.969 -10.591 1.00 92.31 223 CYS A O 1
ATOM 1854 N N . LEU A 1 224 ? 1.634 6.317 -9.857 1.00 91.25 224 LEU A N 1
ATOM 1855 C CA . LEU A 1 224 ? 1.277 6.219 -8.447 1.00 91.25 224 LEU A CA 1
ATOM 1856 C C . LEU A 1 224 ? 0.761 7.579 -7.969 1.00 91.25 224 LEU A C 1
ATOM 1858 O O . LEU A 1 224 ? 1.508 8.559 -7.918 1.00 91.25 224 LEU A O 1
ATOM 1862 N N . CYS A 1 225 ? -0.527 7.635 -7.631 1.00 88.88 225 CYS A N 1
ATOM 1863 C CA . CYS A 1 225 ? -1.184 8.884 -7.259 1.00 88.88 225 CYS A CA 1
ATOM 1864 C C . CYS A 1 225 ? -0.894 9.314 -5.813 1.00 88.88 225 CYS A C 1
ATOM 1866 O O . CYS A 1 225 ? -0.853 8.462 -4.920 1.00 88.88 225 CYS A O 1
ATOM 1868 N N . PRO A 1 226 ? -0.717 10.627 -5.562 1.00 87.25 226 PRO A N 1
ATOM 1869 C CA . PRO A 1 226 ? -0.661 11.165 -4.208 1.00 87.25 226 PRO A CA 1
ATOM 1870 C C . PRO A 1 226 ? -2.051 11.133 -3.553 1.00 87.25 226 PRO A C 1
ATOM 1872 O O . PRO A 1 226 ? -3.055 10.798 -4.187 1.00 87.25 226 PRO A O 1
ATOM 1875 N N . ILE A 1 227 ? -2.117 11.523 -2.277 1.00 80.50 227 ILE A N 1
ATOM 1876 C CA . ILE A 1 227 ? -3.378 11.584 -1.530 1.00 80.50 227 ILE A CA 1
ATOM 1877 C C . ILE A 1 227 ? -4.415 12.447 -2.280 1.00 80.50 227 ILE A C 1
ATOM 1879 O O . ILE A 1 227 ? -4.075 13.469 -2.877 1.00 80.50 227 ILE A O 1
ATOM 1883 N N . ASN A 1 228 ? -5.681 12.028 -2.257 1.00 78.50 228 ASN A N 1
ATOM 1884 C CA . ASN A 1 228 ? -6.836 12.661 -2.909 1.00 78.50 228 ASN A CA 1
ATOM 1885 C C . ASN A 1 228 ? -6.806 12.700 -4.446 1.00 78.50 228 ASN A C 1
ATOM 1887 O O . ASN A 1 228 ? -7.716 13.270 -5.050 1.00 78.50 228 ASN A O 1
ATOM 1891 N N . ARG A 1 229 ? -5.810 12.087 -5.093 1.00 83.44 229 ARG A N 1
ATOM 1892 C CA . ARG A 1 229 ? -5.764 11.915 -6.550 1.00 83.44 229 ARG A CA 1
ATOM 1893 C C . ARG A 1 229 ? -5.967 10.460 -6.933 1.00 83.44 229 ARG A C 1
ATOM 1895 O O . ARG A 1 229 ? -5.547 9.563 -6.209 1.00 83.44 229 ARG A O 1
ATOM 1902 N N . PHE A 1 230 ? -6.616 10.225 -8.065 1.00 83.50 230 PHE A N 1
ATOM 1903 C CA . PHE A 1 230 ? -6.936 8.879 -8.529 1.00 83.50 230 PHE A CA 1
ATOM 1904 C C . PHE A 1 230 ? -7.065 8.805 -10.055 1.00 83.50 230 PHE A C 1
ATOM 1906 O O . PHE A 1 230 ? -6.904 9.795 -10.776 1.00 83.50 230 PHE A O 1
ATOM 1913 N N . GLY A 1 231 ? -7.363 7.599 -10.536 1.00 85.00 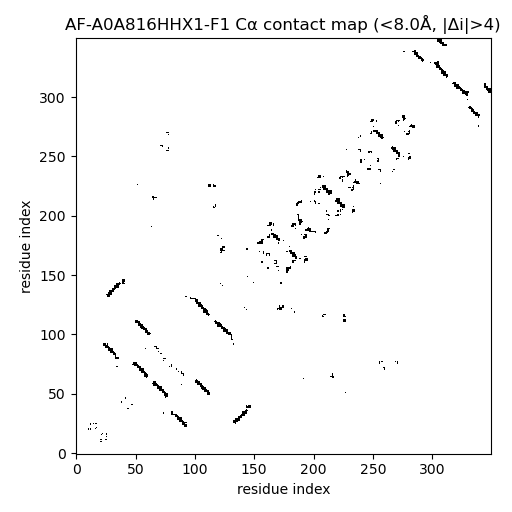231 GLY A N 1
ATOM 1914 C CA . GLY A 1 231 ? -7.395 7.263 -11.953 1.00 85.00 231 GLY A CA 1
ATOM 1915 C C . GLY A 1 231 ? -6.012 6.874 -12.484 1.00 85.00 231 GLY A C 1
ATOM 1916 O O . GLY A 1 231 ? -5.007 7.117 -11.817 1.00 85.00 231 GLY A O 1
ATOM 1917 N N . PRO A 1 232 ? -5.948 6.299 -13.695 1.00 87.38 232 PRO A N 1
ATOM 1918 C CA . PRO A 1 232 ? -4.713 5.744 -14.258 1.00 87.38 232 PRO A CA 1
ATOM 1919 C C . PRO A 1 232 ? -3.603 6.787 -14.446 1.00 87.38 232 PRO A C 1
ATOM 1921 O O . PRO A 1 232 ? -2.432 6.438 -14.462 1.00 87.38 232 PRO A O 1
ATOM 1924 N N . THR A 1 233 ? -3.962 8.070 -14.555 1.00 91.00 233 THR A N 1
ATOM 1925 C CA . THR A 1 233 ? -3.029 9.182 -14.791 1.00 91.00 233 THR A CA 1
ATOM 1926 C C . THR A 1 233 ? -2.955 10.179 -13.629 1.00 91.00 233 THR A C 1
ATOM 1928 O O . THR A 1 233 ? -2.271 11.197 -13.726 1.00 91.00 233 THR A O 1
ATOM 1931 N N . CYS A 1 234 ? -3.680 9.935 -12.532 1.00 90.31 234 CYS A N 1
ATOM 1932 C CA . CYS A 1 234 ? -3.719 10.800 -11.346 1.00 90.31 234 CYS A CA 1
ATOM 1933 C C . CYS A 1 234 ? -4.202 12.248 -11.577 1.00 90.31 234 CYS A C 1
ATOM 1935 O O . CYS A 1 234 ? -3.901 13.130 -10.773 1.00 90.31 234 CYS A O 1
ATOM 1937 N N . HIS A 1 235 ? -4.945 12.519 -12.657 1.00 89.19 235 HIS A N 1
ATOM 1938 C CA . HIS A 1 235 ? -5.527 13.850 -12.922 1.00 89.19 235 HIS A CA 1
ATOM 1939 C C . HIS A 1 235 ? -6.889 14.056 -12.254 1.00 89.19 235 HIS A C 1
ATOM 1941 O O . HIS A 1 235 ? -7.355 15.189 -12.152 1.00 89.19 235 HIS A O 1
ATOM 1947 N N . LEU A 1 236 ? -7.532 12.978 -11.798 1.00 84.25 236 LEU A N 1
ATOM 1948 C CA . LEU A 1 236 ? -8.813 13.062 -11.107 1.00 84.25 236 LEU A CA 1
ATOM 1949 C C . LEU A 1 236 ? -8.575 13.347 -9.626 1.00 84.25 236 LEU A C 1
ATOM 1951 O O . LEU A 1 236 ? -7.734 12.710 -8.994 1.00 84.25 236 LEU A O 1
ATOM 1955 N N . GLU A 1 237 ? -9.331 14.291 -9.070 1.00 79.38 237 GLU A N 1
ATOM 1956 C CA . GLU A 1 237 ? -9.266 14.665 -7.657 1.00 79.38 237 GLU A CA 1
ATOM 1957 C C . GLU A 1 237 ? -10.559 14.265 -6.947 1.00 79.38 237 GLU A C 1
ATOM 1959 O O . GLU A 1 237 ? -11.656 14.577 -7.407 1.00 79.38 237 GLU A O 1
ATOM 1964 N N . ARG A 1 238 ? -10.433 13.591 -5.803 1.00 74.69 238 ARG A N 1
ATOM 1965 C CA . ARG A 1 238 ? -11.535 13.327 -4.875 1.00 74.69 238 ARG A CA 1
ATOM 1966 C C . ARG A 1 238 ? -11.328 14.212 -3.661 1.00 74.69 238 ARG A C 1
ATOM 1968 O O . ARG A 1 238 ? -10.341 14.075 -2.947 1.00 74.69 238 ARG A O 1
ATOM 1975 N N . LYS A 1 239 ? -12.253 15.139 -3.436 1.00 74.19 239 LYS A N 1
ATOM 1976 C CA . LYS A 1 239 ? -12.241 16.019 -2.266 1.00 74.19 239 LYS A CA 1
ATOM 1977 C C . LYS A 1 239 ? -13.457 15.731 -1.414 1.00 74.19 239 LYS A C 1
ATOM 1979 O O . LYS A 1 239 ? -14.529 15.417 -1.924 1.00 74.19 239 LYS A O 1
ATOM 1984 N N . CYS A 1 240 ? -13.291 15.919 -0.116 1.00 73.12 240 CYS A N 1
ATOM 1985 C CA . CYS A 1 240 ? -14.391 15.883 0.833 1.00 73.12 240 CYS A CA 1
ATOM 1986 C C . CYS A 1 240 ? -15.472 16.941 0.555 1.00 73.12 240 CYS A C 1
ATOM 1988 O O . CYS A 1 240 ? -16.583 16.802 1.036 1.00 73.12 240 CYS A O 1
ATOM 1990 N N . ASP A 1 241 ? -15.196 17.939 -0.284 1.00 66.31 241 ASP A N 1
ATOM 1991 C CA . ASP A 1 241 ? -16.084 19.074 -0.552 1.00 66.31 241 ASP A CA 1
ATOM 1992 C C . ASP A 1 241 ? -17.042 18.885 -1.749 1.00 66.31 241 ASP A C 1
ATOM 1994 O O . ASP A 1 241 ? -17.598 19.861 -2.256 1.00 66.31 241 ASP A O 1
ATOM 1998 N N . MET A 1 242 ? -17.251 17.649 -2.227 1.00 60.84 242 MET A N 1
ATOM 1999 C CA . MET A 1 242 ? -18.009 17.386 -3.467 1.00 60.84 242 MET A CA 1
ATOM 2000 C C . MET A 1 242 ? -19.471 17.873 -3.458 1.00 60.84 242 MET A C 1
ATOM 2002 O O . MET A 1 242 ? -20.017 18.128 -4.530 1.00 60.84 242 MET A O 1
ATOM 2006 N N . PHE A 1 243 ? -20.106 18.056 -2.294 1.00 55.88 243 PHE A N 1
ATOM 2007 C CA . PHE A 1 243 ? -21.455 18.625 -2.192 1.00 55.88 243 PHE A CA 1
ATOM 2008 C C . PHE A 1 243 ? -21.405 20.029 -1.564 1.00 55.88 243 PHE A C 1
ATOM 2010 O O . PHE A 1 243 ? -21.355 20.190 -0.348 1.00 55.88 243 PHE A O 1
ATOM 2017 N N . HIS A 1 244 ? -21.459 21.064 -2.410 1.00 60.56 244 HIS A N 1
ATOM 2018 C CA . HIS A 1 244 ? -21.632 22.477 -2.026 1.00 60.56 244 HIS A CA 1
ATOM 2019 C C . HIS A 1 244 ? -20.476 23.163 -1.267 1.00 60.56 244 HIS A C 1
ATOM 2021 O O . HIS A 1 244 ? -20.737 24.123 -0.538 1.00 60.56 244 HIS A O 1
ATOM 2027 N N . ASN A 1 245 ? -19.214 22.745 -1.447 1.00 61.62 245 ASN A N 1
ATOM 2028 C CA . ASN A 1 245 ? -18.055 23.334 -0.747 1.00 61.62 245 ASN A CA 1
ATOM 2029 C C . ASN A 1 245 ? -18.180 23.280 0.787 1.00 61.62 245 ASN A C 1
ATOM 2031 O O . ASN A 1 245 ? -17.772 24.207 1.491 1.00 61.62 245 ASN A O 1
ATOM 2035 N N . LYS A 1 246 ? -18.800 22.221 1.317 1.00 75.50 246 LYS A N 1
ATOM 2036 C CA . LYS A 1 246 ? -18.936 22.011 2.758 1.00 75.50 246 LYS A CA 1
ATOM 2037 C C . LYS A 1 246 ? -18.460 20.617 3.127 1.00 75.50 246 LYS A C 1
ATOM 2039 O O . LYS A 1 246 ? -18.812 19.648 2.461 1.00 75.50 246 LYS A O 1
ATOM 2044 N N . ASN A 1 247 ? -17.729 20.540 4.236 1.00 80.19 247 ASN A N 1
ATOM 2045 C CA . ASN A 1 247 ? -17.374 19.280 4.870 1.00 80.19 247 ASN A CA 1
ATOM 2046 C C . AS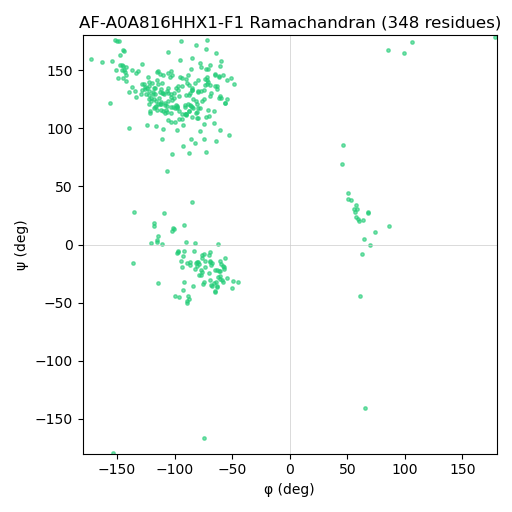N A 1 247 ? -18.667 18.484 5.176 1.00 80.19 247 ASN A C 1
ATOM 2048 O O . ASN A 1 247 ? -19.534 19.011 5.881 1.00 80.19 247 ASN A O 1
ATOM 2052 N N . PRO A 1 248 ? -18.823 17.249 4.661 1.00 84.56 248 PRO A N 1
ATOM 2053 C CA . PRO A 1 248 ? -20.014 16.427 4.871 1.00 84.56 248 PRO A CA 1
ATOM 2054 C C . PRO A 1 248 ? -20.142 15.935 6.317 1.00 84.56 248 PRO A C 1
ATOM 2056 O O . PRO A 1 248 ? -21.214 15.487 6.724 1.00 84.56 248 PRO A O 1
ATOM 2059 N N . CYS A 1 249 ? -19.061 16.023 7.092 1.00 86.94 249 CYS A N 1
ATOM 2060 C CA . CYS A 1 249 ? -19.013 15.622 8.485 1.00 86.94 249 CYS A CA 1
ATOM 2061 C C . CYS A 1 249 ? -19.474 16.769 9.387 1.00 86.94 249 CYS A C 1
ATOM 2063 O O . CYS A 1 249 ? -18.893 17.855 9.403 1.00 86.94 249 CYS A O 1
ATOM 2065 N N . LEU A 1 250 ? -20.541 16.517 10.142 1.00 87.69 250 LEU A N 1
ATOM 2066 C CA . LEU A 1 250 ? -21.153 17.465 11.064 1.00 87.69 250 LEU A CA 1
ATOM 2067 C C . LEU A 1 250 ? -20.396 17.519 12.398 1.00 87.69 250 LEU A C 1
ATOM 2069 O O . LEU A 1 250 ? -19.494 16.725 12.661 1.00 87.69 250 LEU A O 1
ATOM 2073 N N . ASN A 1 251 ? -20.774 18.480 13.247 1.00 87.81 251 ASN A N 1
ATOM 2074 C CA . ASN A 1 251 ? -20.303 18.608 14.631 1.00 87.81 251 ASN A CA 1
ATOM 2075 C C . ASN A 1 251 ? -18.770 18.621 14.793 1.00 87.81 251 ASN A C 1
ATOM 2077 O O . ASN A 1 251 ? -18.213 18.047 15.725 1.00 87.81 251 ASN A O 1
ATOM 2081 N N . GLY A 1 252 ? -18.074 19.270 13.857 1.00 83.38 252 GLY A N 1
ATOM 2082 C CA . GLY A 1 252 ? -16.612 19.357 13.872 1.00 83.38 252 GLY A CA 1
ATOM 2083 C C . GLY A 1 252 ? -15.899 18.063 13.469 1.00 83.38 252 GLY A C 1
ATOM 2084 O O . GLY A 1 252 ? -14.684 17.972 13.647 1.00 83.38 252 GLY A O 1
ATOM 2085 N N . GLY A 1 253 ? -16.621 17.074 12.934 1.00 84.38 253 GLY A N 1
ATOM 2086 C CA . GLY A 1 253 ? -16.027 15.866 12.377 1.00 84.38 253 GLY A CA 1
ATOM 2087 C C . GLY A 1 253 ? -15.097 16.170 11.199 1.00 84.38 253 GLY A C 1
ATOM 2088 O O . GLY A 1 253 ? -15.351 17.066 10.390 1.00 84.38 253 GLY A O 1
ATOM 2089 N N . SER A 1 254 ? -14.013 15.410 11.091 1.00 81.31 254 SER A N 1
ATOM 2090 C CA . SER A 1 254 ? -13.074 15.501 9.970 1.00 81.31 254 SER A CA 1
ATOM 2091 C C . SER A 1 254 ? -13.518 14.562 8.854 1.00 81.31 254 SER A C 1
ATOM 2093 O O . SER A 1 254 ? -13.919 13.438 9.127 1.00 81.31 254 SER A O 1
ATOM 2095 N N . CYS A 1 255 ? -13.431 14.983 7.596 1.00 80.94 255 CYS A N 1
ATOM 2096 C CA . CYS A 1 255 ? -13.694 14.097 6.463 1.00 80.94 255 CYS A CA 1
ATOM 2097 C C . CYS A 1 255 ? -12.399 13.465 5.943 1.00 80.94 255 CYS A C 1
ATOM 2099 O O . CYS A 1 255 ? -11.348 14.107 5.914 1.00 80.94 255 CYS A O 1
ATOM 2101 N N . SER A 1 256 ? -12.464 12.205 5.517 1.00 76.06 256 SER A N 1
ATOM 2102 C CA . SER A 1 256 ? -11.366 11.505 4.844 1.00 76.06 256 SER A CA 1
ATOM 2103 C C . SER A 1 256 ? -11.884 10.700 3.658 1.00 76.06 256 SER A C 1
ATOM 2105 O O . SER A 1 256 ? -12.898 10.016 3.758 1.00 76.06 256 SER A O 1
ATOM 2107 N N . VAL A 1 257 ? -11.190 10.782 2.524 1.00 74.94 257 VAL A N 1
ATOM 2108 C CA . VAL A 1 257 ? -11.558 10.073 1.290 1.00 74.94 257 VAL A CA 1
ATOM 2109 C C . VAL A 1 257 ? -11.294 8.574 1.446 1.00 74.94 257 VAL A C 1
ATOM 2111 O O . VAL A 1 257 ? -10.261 8.174 1.986 1.00 74.94 257 VAL A O 1
ATOM 2114 N N . LYS A 1 258 ? -12.217 7.739 0.957 1.00 71.12 258 LYS A N 1
ATOM 2115 C CA . LYS A 1 258 ? -12.007 6.292 0.819 1.00 71.12 258 LYS A CA 1
ATOM 2116 C C . LYS A 1 258 ? -11.307 5.997 -0.505 1.00 71.12 258 LYS A C 1
ATOM 2118 O O . LYS A 1 258 ? -11.717 6.479 -1.557 1.00 71.12 258 LYS A O 1
ATOM 2123 N N . TYR A 1 259 ? -10.269 5.169 -0.445 1.00 65.81 259 TYR A N 1
ATOM 2124 C CA . TYR A 1 259 ? -9.455 4.773 -1.602 1.00 65.81 259 TYR A CA 1
ATOM 2125 C C . TYR A 1 259 ? -9.803 3.380 -2.141 1.00 65.81 259 TYR A C 1
ATOM 2127 O O . TYR A 1 259 ? -9.028 2.797 -2.896 1.00 65.81 259 TYR A O 1
ATOM 2135 N N . ASP A 1 260 ? -10.941 2.830 -1.722 1.00 61.78 260 ASP A N 1
ATOM 2136 C CA . ASP A 1 260 ? -11.403 1.528 -2.188 1.00 61.78 260 ASP A CA 1
ATOM 2137 C C . ASP A 1 260 ? -11.949 1.638 -3.619 1.00 61.78 260 ASP A C 1
ATOM 2139 O O . ASP A 1 260 ? -12.717 2.554 -3.932 1.00 61.78 260 ASP A O 1
ATOM 2143 N N . GLN A 1 261 ? -11.525 0.721 -4.487 1.00 51.78 261 GLN A N 1
ATOM 2144 C CA . GLN A 1 261 ? -11.925 0.679 -5.894 1.00 51.78 261 GLN A CA 1
ATOM 2145 C C . GLN A 1 261 ? -13.349 0.120 -6.064 1.00 51.78 261 GLN A C 1
ATOM 2147 O O . GLN A 1 261 ? -14.020 0.472 -7.032 1.00 51.78 261 GLN A O 1
ATOM 2152 N N . ASP A 1 262 ? -13.843 -0.665 -5.096 1.00 48.03 262 ASP A N 1
ATOM 2153 C CA . ASP A 1 262 ? -15.116 -1.395 -5.208 1.00 48.03 262 ASP A CA 1
ATOM 2154 C C . ASP A 1 262 ? -16.321 -0.676 -4.562 1.00 48.03 262 ASP A C 1
ATOM 2156 O O . ASP A 1 262 ? -17.474 -1.100 -4.698 1.00 48.03 262 ASP A O 1
ATOM 2160 N N . ALA A 1 263 ? -16.100 0.437 -3.855 1.00 47.34 263 ALA A N 1
ATOM 2161 C CA . ALA A 1 263 ? -17.137 1.094 -3.061 1.00 47.34 263 ALA A CA 1
ATOM 2162 C C . ALA A 1 263 ? -17.966 2.105 -3.879 1.00 47.34 263 ALA A C 1
ATOM 2164 O O . ALA A 1 263 ? -17.820 3.314 -3.739 1.00 47.34 263 ALA A O 1
ATOM 2165 N N . LEU A 1 264 ? -18.920 1.609 -4.672 1.00 45.00 264 LEU A N 1
ATOM 2166 C CA . LEU A 1 264 ? -19.889 2.402 -5.458 1.00 45.00 264 LEU A CA 1
ATOM 2167 C C . LEU A 1 264 ? -20.849 3.295 -4.634 1.00 45.00 264 LEU A C 1
ATOM 2169 O O . LEU A 1 264 ? -21.724 3.937 -5.212 1.00 45.00 264 LEU A O 1
ATOM 2173 N N . ILE A 1 265 ? -20.758 3.311 -3.298 1.00 53.31 265 ILE A N 1
ATOM 2174 C CA . ILE A 1 265 ? -21.829 3.847 -2.439 1.00 53.31 265 ILE A CA 1
ATOM 2175 C C . ILE A 1 265 ? -21.411 5.101 -1.652 1.00 53.31 265 ILE A C 1
ATOM 2177 O O . ILE A 1 265 ? -22.265 5.965 -1.454 1.00 53.31 265 ILE A O 1
ATOM 2181 N N . ARG A 1 266 ? -20.143 5.262 -1.230 1.00 60.78 266 ARG A N 1
ATOM 2182 C CA . ARG A 1 266 ? -19.642 6.480 -0.546 1.00 60.78 266 ARG A CA 1
ATOM 2183 C C . ARG A 1 266 ? -18.124 6.648 -0.696 1.00 60.78 266 ARG A C 1
ATOM 2185 O O . ARG A 1 266 ? -17.360 5.824 -0.200 1.00 60.78 266 ARG A O 1
ATOM 2192 N N . ASP A 1 267 ? -17.709 7.778 -1.265 1.00 73.00 267 ASP A N 1
ATOM 2193 C CA . ASP A 1 267 ? -16.302 8.120 -1.546 1.00 73.00 267 ASP A CA 1
ATOM 2194 C C . ASP A 1 267 ? -15.540 8.699 -0.336 1.00 73.00 267 ASP A C 1
ATOM 2196 O O . ASP A 1 267 ? -14.368 9.063 -0.446 1.00 73.00 267 ASP A O 1
ATOM 2200 N N . TYR A 1 268 ? -16.187 8.816 0.826 1.00 76.12 268 TYR A N 1
ATOM 2201 C CA . TYR A 1 268 ? -15.605 9.387 2.040 1.00 76.12 268 TYR A CA 1
ATOM 2202 C C . TYR A 1 268 ? -16.079 8.673 3.312 1.00 76.12 268 TYR A C 1
ATOM 2204 O O . TYR A 1 268 ? -17.051 7.914 3.312 1.00 76.12 268 TYR A O 1
ATOM 2212 N N . VAL A 1 269 ? -15.383 8.946 4.412 1.00 78.00 269 VAL A N 1
ATOM 2213 C CA . VAL A 1 269 ? -15.795 8.652 5.784 1.00 78.00 269 VAL A CA 1
ATOM 2214 C C . VAL A 1 269 ? -15.689 9.908 6.635 1.00 78.00 269 VAL A C 1
ATOM 2216 O O . VAL A 1 269 ? -14.863 10.783 6.362 1.00 78.00 269 VAL A O 1
ATOM 2219 N N . CYS A 1 270 ? -16.477 9.950 7.701 1.00 80.69 270 CYS A N 1
ATOM 2220 C CA . CYS A 1 270 ? -16.356 10.956 8.738 1.00 80.69 270 CYS A CA 1
ATOM 2221 C C . CYS A 1 270 ? -15.679 10.406 9.990 1.00 80.69 270 CYS A C 1
ATOM 2223 O O . CYS A 1 270 ? -16.081 9.380 10.531 1.00 80.69 270 CYS A O 1
ATOM 2225 N N . ILE A 1 271 ? -14.665 11.130 10.458 1.00 80.12 271 ILE A N 1
ATOM 2226 C CA . ILE A 1 271 ? -14.025 10.949 11.757 1.00 80.12 271 ILE A CA 1
ATOM 2227 C C . ILE A 1 271 ? -14.738 11.846 12.748 1.00 80.12 271 ILE A C 1
ATOM 2229 O O . ILE A 1 271 ? -14.648 13.075 12.665 1.00 80.12 271 ILE A O 1
ATOM 2233 N N . CYS A 1 272 ? -15.438 11.246 13.695 1.00 82.06 272 CYS A N 1
ATOM 2234 C CA . CYS A 1 272 ? -16.182 12.013 14.676 1.00 82.06 272 CYS A CA 1
ATOM 2235 C C . CYS A 1 272 ? -15.277 12.477 15.813 1.00 82.06 272 CYS A C 1
ATOM 2237 O O . CYS A 1 272 ? -14.423 11.732 16.295 1.00 82.06 272 CYS A O 1
ATOM 2239 N N . GLN A 1 273 ? -15.471 13.725 16.245 1.00 80.50 273 GLN A N 1
ATOM 2240 C CA . GLN A 1 273 ? -14.892 14.194 17.500 1.00 80.50 273 GLN A CA 1
ATOM 2241 C C . GLN A 1 273 ? -15.487 13.413 18.675 1.00 80.50 273 GLN A C 1
ATOM 2243 O O . GLN A 1 273 ? -16.533 12.770 18.550 1.00 80.50 273 GLN A O 1
ATOM 2248 N N . ALA A 1 274 ? -14.831 13.504 19.836 1.00 74.25 274 ALA A N 1
ATOM 2249 C CA . ALA A 1 274 ? -15.357 12.931 21.066 1.00 74.25 274 ALA A CA 1
ATOM 2250 C C . ALA A 1 274 ? -16.828 13.342 21.260 1.00 74.25 274 ALA A C 1
ATOM 2252 O O . ALA A 1 274 ? -17.198 14.493 21.020 1.00 74.25 274 ALA A O 1
ATOM 2253 N N . MET A 1 275 ? -17.652 12.387 21.693 1.00 78.00 275 MET A N 1
ATOM 2254 C CA . MET A 1 275 ? -19.088 12.572 21.918 1.00 78.00 275 MET A CA 1
ATOM 2255 C C . MET A 1 275 ? -19.937 12.805 20.658 1.00 78.00 275 MET A C 1
ATOM 2257 O O . MET A 1 275 ? -21.000 13.404 20.760 1.00 78.00 275 MET A O 1
ATOM 2261 N N . HIS A 1 276 ? -19.527 12.309 19.488 1.00 86.38 276 HIS A N 1
ATOM 2262 C CA . HIS A 1 276 ? -20.379 12.270 18.294 1.00 86.38 276 HIS A CA 1
ATOM 2263 C C . HIS A 1 276 ? -20.248 10.929 17.566 1.00 86.38 276 HIS A C 1
ATOM 2265 O O . HIS A 1 276 ? -19.191 10.301 17.614 1.00 86.38 276 HIS A O 1
ATOM 2271 N N . TYR A 1 277 ? -21.307 10.483 16.889 1.00 83.06 277 TYR A N 1
ATOM 2272 C CA . TYR A 1 277 ? -21.297 9.246 16.103 1.00 83.06 277 TYR A CA 1
ATOM 2273 C C . TYR A 1 277 ? -22.253 9.301 14.897 1.00 83.06 277 TYR A C 1
ATOM 2275 O O . TYR A 1 277 ? -22.997 10.267 14.705 1.00 83.06 277 TYR A O 1
ATOM 2283 N N . GLY A 1 278 ? -22.221 8.248 14.079 1.00 79.31 278 GLY A N 1
ATOM 2284 C CA . GLY A 1 278 ? -22.974 8.121 12.829 1.00 79.31 278 GLY A CA 1
ATOM 2285 C C . GLY A 1 278 ? -22.130 8.444 11.598 1.00 79.31 278 GLY A C 1
ATOM 2286 O O . GLY A 1 278 ? -21.065 9.047 11.707 1.00 79.31 278 GLY A O 1
ATOM 2287 N N . ASP A 1 279 ? -22.621 8.060 10.418 1.00 81.19 279 ASP A N 1
ATOM 2288 C CA . ASP A 1 279 ? -21.893 8.187 9.145 1.00 81.19 279 ASP A CA 1
ATOM 2289 C C . ASP A 1 279 ? -21.408 9.614 8.846 1.00 81.19 279 ASP A C 1
ATOM 2291 O O . ASP A 1 279 ? -20.416 9.790 8.143 1.00 81.19 279 ASP A O 1
ATOM 2295 N N . HIS A 1 280 ? -22.120 10.632 9.339 1.00 85.62 280 HIS A N 1
ATOM 2296 C CA . HIS A 1 280 ? -21.815 12.053 9.164 1.00 85.62 280 HIS A CA 1
ATOM 2297 C C . HIS A 1 280 ? -21.534 12.745 10.509 1.00 85.62 280 HIS A C 1
ATOM 2299 O O . HIS A 1 280 ? -21.596 13.969 10.590 1.00 85.62 280 HIS A O 1
ATOM 2305 N N . CYS A 1 281 ? -21.268 11.996 11.584 1.00 88.38 281 CYS A N 1
ATOM 2306 C CA . CYS A 1 281 ? -21.102 12.531 12.943 1.00 88.38 281 CYS A CA 1
ATOM 2307 C C . CYS A 1 281 ? -22.295 13.363 13.434 1.00 88.38 281 CYS A C 1
ATOM 2309 O O . CYS A 1 281 ? -22.143 14.311 14.204 1.00 88.38 281 CYS A O 1
ATOM 2311 N N . GLN A 1 282 ? -23.494 13.028 12.958 1.00 89.19 282 GLN A N 1
ATOM 2312 C CA . GLN A 1 282 ? -24.717 13.790 13.183 1.00 89.19 282 GLN A CA 1
ATOM 2313 C C . GLN A 1 282 ? -25.367 13.526 14.545 1.00 89.19 282 GLN A C 1
ATOM 2315 O O . GLN A 1 282 ? -26.197 14.320 14.982 1.00 89.19 282 GLN A O 1
ATOM 2320 N N . TYR A 1 283 ? -25.019 12.420 15.205 1.00 86.31 283 TYR A N 1
ATOM 2321 C CA . TYR A 1 283 ? -25.656 11.999 16.448 1.00 86.31 283 TYR A CA 1
ATOM 2322 C C . TYR A 1 283 ? -24.771 12.287 17.656 1.00 86.31 283 TYR A C 1
ATOM 2324 O O . TYR A 1 283 ? -23.552 12.137 17.602 1.00 86.31 283 TYR A O 1
ATOM 2332 N N . LEU A 1 284 ? -25.412 12.651 18.764 1.00 83.56 284 LEU A N 1
ATOM 2333 C CA . LEU A 1 284 ? -24.805 12.715 20.091 1.00 83.56 284 LEU A CA 1
ATOM 2334 C C . LEU A 1 284 ? -25.047 11.377 20.803 1.00 83.56 284 LEU A C 1
ATOM 2336 O O . LEU A 1 284 ? -26.167 10.862 20.727 1.00 83.56 284 LEU A O 1
ATOM 2340 N N . PRO A 1 285 ? -24.049 10.795 21.489 1.00 81.00 285 PRO A N 1
ATOM 2341 C CA . PRO A 1 285 ? -24.249 9.592 22.275 1.00 81.00 285 PRO A CA 1
ATOM 2342 C C . PRO A 1 285 ? -25.207 9.875 23.434 1.00 81.00 285 PRO A C 1
ATOM 2344 O O . PRO A 1 285 ? -25.231 10.968 24.005 1.00 81.00 285 PRO A O 1
ATOM 2347 N N . GLY A 1 286 ? -25.997 8.865 23.780 1.00 78.81 286 GLY A N 1
ATOM 2348 C CA . GLY A 1 286 ? -26.844 8.888 24.960 1.00 78.81 286 GLY A CA 1
ATOM 2349 C C . GLY A 1 286 ? -26.024 8.649 26.225 1.00 78.81 286 GLY A C 1
ATOM 2350 O O . GLY A 1 286 ? -24.988 7.984 26.200 1.00 78.81 286 GLY A O 1
ATOM 2351 N N . LEU A 1 287 ? -26.511 9.170 27.347 1.00 80.75 287 LEU A N 1
ATOM 2352 C CA . LEU A 1 287 ? -25.970 8.879 28.668 1.00 80.75 287 LEU A CA 1
ATOM 2353 C C . LEU A 1 287 ? -26.967 7.986 29.410 1.00 80.75 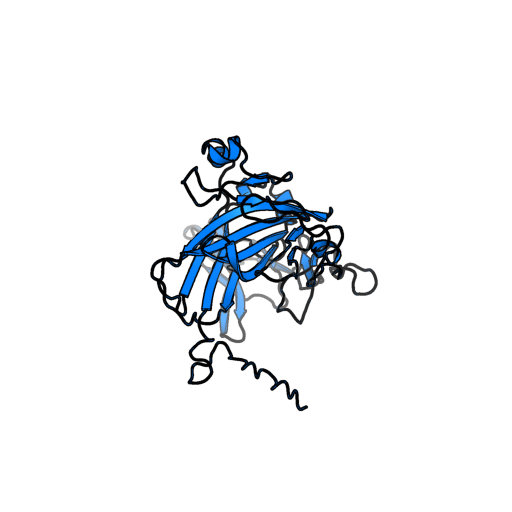287 LEU A C 1
ATOM 2355 O O . LEU A 1 287 ? -28.085 8.403 29.708 1.00 80.75 287 LEU A O 1
ATOM 2359 N N . ILE A 1 288 ? -26.564 6.747 29.674 1.00 81.94 288 ILE A N 1
ATOM 2360 C CA . ILE A 1 288 ? -27.344 5.773 30.432 1.00 81.94 288 ILE A CA 1
ATOM 2361 C C . ILE A 1 288 ? -26.899 5.862 31.888 1.00 81.94 288 ILE A C 1
ATOM 2363 O O . ILE A 1 288 ? -25.772 5.499 32.227 1.00 81.94 288 ILE A O 1
ATOM 2367 N N . ASN A 1 289 ? -27.799 6.345 32.741 1.00 84.25 289 ASN A N 1
ATOM 2368 C CA . ASN A 1 289 ? -27.613 6.356 34.187 1.00 84.25 289 ASN A CA 1
ATOM 2369 C C . ASN A 1 289 ? -28.333 5.158 34.788 1.00 84.25 289 ASN A C 1
ATOM 2371 O O . ASN A 1 289 ? -29.554 5.049 34.682 1.00 84.25 289 ASN A O 1
ATOM 2375 N N . ILE A 1 290 ? -27.579 4.282 35.438 1.00 82.88 290 ILE A N 1
ATOM 2376 C CA . ILE A 1 290 ? -28.127 3.117 36.123 1.00 82.88 290 ILE A CA 1
ATOM 2377 C C . ILE A 1 290 ? -27.924 3.336 37.610 1.00 82.88 290 ILE A C 1
ATOM 2379 O O . ILE A 1 290 ? -26.797 3.501 38.080 1.00 82.88 290 ILE A O 1
ATOM 2383 N N . GLN A 1 291 ? -29.032 3.348 38.338 1.00 84.50 291 GLN A N 1
ATOM 2384 C CA . GLN A 1 291 ? -29.041 3.411 39.788 1.00 84.50 291 GLN A CA 1
ATOM 2385 C C . GLN A 1 291 ? -29.421 2.037 40.328 1.00 84.50 291 GLN A C 1
ATOM 2387 O O . GLN A 1 291 ? -30.481 1.503 39.999 1.00 84.50 291 GLN A O 1
ATOM 2392 N N . TYR A 1 292 ? -28.556 1.471 41.163 1.00 80.38 292 TYR A N 1
ATOM 2393 C CA . TYR A 1 292 ? -28.770 0.149 41.735 1.00 80.38 292 TYR A CA 1
ATOM 2394 C C . TYR A 1 292 ? -29.454 0.302 43.095 1.00 80.38 292 TYR A C 1
ATOM 2396 O O . TYR A 1 292 ? -28.850 0.753 44.067 1.00 80.38 292 TYR A O 1
ATOM 2404 N N . LEU A 1 293 ? -30.737 -0.052 43.160 1.00 74.62 293 LEU A N 1
ATOM 2405 C CA . LEU A 1 293 ? -31.503 -0.109 44.406 1.00 74.62 293 LEU A CA 1
ATOM 2406 C C . LEU A 1 293 ? -31.420 -1.530 44.959 1.00 74.62 293 LEU A C 1
ATOM 2408 O O . LEU A 1 293 ? -32.066 -2.443 44.447 1.00 74.62 293 LEU A O 1
ATOM 2412 N N . ILE A 1 294 ? -30.585 -1.721 45.978 1.00 68.94 294 ILE A N 1
ATOM 2413 C CA . ILE A 1 294 ? -30.310 -3.035 46.560 1.00 68.94 294 ILE A CA 1
ATOM 2414 C C . ILE A 1 294 ? -30.828 -3.050 47.996 1.00 68.94 294 ILE A C 1
ATOM 2416 O O . ILE A 1 294 ? -30.378 -2.266 48.827 1.00 68.94 294 ILE A O 1
ATOM 2420 N N . ASN A 1 295 ? -31.746 -3.974 48.282 1.00 64.31 295 ASN A N 1
ATOM 2421 C CA . ASN A 1 295 ? -32.309 -4.195 49.619 1.00 64.31 295 ASN A CA 1
ATOM 2422 C C . ASN A 1 295 ? -31.677 -5.407 50.339 1.00 64.31 295 ASN A C 1
ATOM 2424 O O . ASN A 1 295 ? -32.220 -5.882 51.334 1.00 64.31 295 ASN A O 1
ATOM 2428 N N . ASP A 1 296 ? -30.555 -5.930 49.835 1.00 60.97 296 ASP A N 1
ATOM 2429 C CA . ASP A 1 296 ? -29.905 -7.131 50.372 1.00 60.97 296 ASP A CA 1
ATOM 2430 C C . ASP A 1 296 ? -28.966 -6.831 51.547 1.00 60.97 296 ASP A C 1
ATOM 2432 O O . ASP A 1 296 ? -28.104 -5.959 51.478 1.00 60.97 296 ASP A O 1
ATOM 2436 N N . ILE A 1 297 ? -29.090 -7.629 52.611 1.00 57.22 297 ILE A N 1
ATOM 2437 C CA . ILE A 1 297 ? -28.366 -7.472 53.887 1.00 57.22 297 ILE A CA 1
ATOM 2438 C C . ILE A 1 297 ? -26.916 -8.012 53.803 1.00 57.22 297 ILE A C 1
ATOM 2440 O O . ILE A 1 297 ? -26.073 -7.661 54.624 1.00 57.22 297 ILE A O 1
ATOM 2444 N N . ASN A 1 298 ? -26.577 -8.805 52.776 1.00 58.47 298 ASN A N 1
ATOM 2445 C CA . ASN A 1 298 ? -25.251 -9.418 52.591 1.00 58.47 298 ASN A CA 1
ATOM 2446 C C . ASN A 1 298 ? -24.438 -8.751 51.463 1.00 58.47 298 ASN A C 1
ATOM 2448 O O . ASN A 1 298 ? -24.086 -9.387 50.471 1.00 58.47 298 ASN A O 1
ATOM 2452 N N . LEU A 1 299 ? -24.100 -7.467 51.617 1.00 57.31 299 LEU A N 1
ATOM 2453 C CA . LEU A 1 299 ? -23.209 -6.751 50.684 1.00 57.31 299 LEU A CA 1
ATOM 2454 C C . LEU A 1 299 ? -21.751 -7.255 50.700 1.00 57.31 299 LEU A C 1
ATOM 2456 O O . LEU A 1 299 ? -20.996 -6.972 49.776 1.00 57.31 299 LEU A O 1
ATOM 2460 N N . HIS A 1 300 ? -21.343 -8.008 51.724 1.00 59.97 300 HIS A N 1
ATOM 2461 C CA . HIS A 1 300 ? -19.941 -8.385 51.939 1.00 59.97 300 HIS A CA 1
ATOM 2462 C C . HIS A 1 300 ? -19.455 -9.612 51.148 1.00 59.97 300 HIS A C 1
ATOM 2464 O O . HIS A 1 300 ? -18.267 -9.919 51.205 1.00 59.97 300 HIS A O 1
ATOM 2470 N N . SER A 1 301 ? -20.325 -10.321 50.418 1.00 66.25 301 SER A N 1
ATOM 2471 C CA . SER A 1 301 ? -19.928 -11.516 49.649 1.00 66.25 301 SER A CA 1
ATOM 2472 C C . SER A 1 301 ? -19.663 -11.258 48.163 1.00 66.25 301 SER A C 1
ATOM 2474 O O . SER A 1 301 ? -19.216 -12.167 47.468 1.00 66.25 301 SER A O 1
ATOM 2476 N N . THR A 1 302 ? -19.948 -10.057 47.653 1.00 70.56 302 THR A N 1
ATOM 2477 C CA . THR A 1 302 ? -19.730 -9.712 46.241 1.00 70.56 302 THR A CA 1
ATOM 2478 C C . THR A 1 302 ? -18.321 -9.148 46.067 1.00 70.56 302 THR A C 1
ATOM 2480 O O . THR A 1 302 ? -18.038 -8.063 46.564 1.00 70.56 302 THR A O 1
ATOM 2483 N N . LEU A 1 303 ? -17.428 -9.872 45.387 1.00 80.38 303 LEU A N 1
ATOM 2484 C CA . LEU A 1 303 ? -16.047 -9.416 45.152 1.00 80.38 303 LEU A CA 1
ATOM 2485 C C . LEU A 1 303 ? -15.939 -8.486 43.938 1.00 80.38 303 LEU A C 1
ATOM 2487 O O . LEU A 1 303 ? -15.161 -7.536 43.956 1.00 80.38 303 LEU A O 1
ATOM 2491 N N . ALA A 1 304 ? -16.729 -8.737 42.897 1.00 86.88 304 ALA A N 1
ATOM 2492 C CA . ALA A 1 304 ? -16.784 -7.903 41.709 1.00 86.88 304 ALA A CA 1
ATOM 2493 C C . ALA A 1 304 ? -18.171 -7.981 41.075 1.00 86.88 304 ALA A C 1
ATOM 2495 O O . ALA A 1 304 ? -18.826 -9.012 41.161 1.00 86.88 304 ALA A O 1
ATOM 2496 N N . SER A 1 305 ? -18.587 -6.909 40.412 1.00 86.00 305 SER A N 1
ATOM 2497 C CA . SER A 1 305 ? -19.783 -6.893 39.568 1.00 86.00 305 SER A CA 1
ATOM 2498 C C . SER A 1 305 ? -19.396 -6.455 38.165 1.00 86.00 305 SER A C 1
ATOM 2500 O O . SER A 1 305 ? -18.537 -5.588 37.992 1.00 86.00 305 SER A O 1
ATOM 2502 N N . VAL A 1 306 ? -20.039 -7.025 37.152 1.00 88.62 306 VAL A N 1
ATOM 2503 C CA . VAL A 1 306 ? -19.794 -6.674 35.752 1.00 88.62 306 VAL A CA 1
ATOM 2504 C C . VAL A 1 306 ? -21.084 -6.164 35.127 1.00 88.62 306 VAL A C 1
ATOM 2506 O O . VAL A 1 306 ? -22.100 -6.855 35.117 1.00 88.62 306 VAL A O 1
ATOM 2509 N N . VAL A 1 307 ? -21.030 -4.949 34.589 1.00 88.12 307 VAL A N 1
ATOM 2510 C CA . VAL A 1 307 ? -22.120 -4.331 33.833 1.00 88.12 307 VAL A CA 1
ATOM 2511 C C . VAL A 1 307 ? -21.774 -4.429 32.357 1.00 88.12 307 VAL A C 1
ATOM 2513 O O . VAL A 1 307 ? -20.703 -3.987 31.937 1.00 88.12 307 VAL A O 1
ATOM 2516 N N . GLN A 1 308 ? -22.661 -5.027 31.572 1.00 90.81 308 GLN A N 1
ATOM 2517 C CA . GLN A 1 308 ? -22.469 -5.269 30.147 1.00 90.81 308 GLN A CA 1
ATOM 2518 C C . GLN A 1 308 ? -23.593 -4.618 29.345 1.00 90.81 308 GLN A C 1
ATOM 2520 O O . GLN A 1 308 ? -24.765 -4.715 29.705 1.00 90.81 308 GLN A O 1
ATOM 2525 N N . LEU A 1 309 ? -23.225 -3.959 28.250 1.00 87.25 309 LEU A N 1
ATOM 2526 C CA . LEU A 1 309 ? -24.150 -3.476 27.235 1.00 87.25 309 LEU A CA 1
ATOM 2527 C C . LEU A 1 309 ? -24.050 -4.365 26.009 1.00 87.25 309 LEU A C 1
ATOM 2529 O O . LEU A 1 309 ? -22.955 -4.608 25.499 1.00 87.25 309 LEU A O 1
ATOM 2533 N N . TYR A 1 310 ? -25.203 -4.804 25.528 1.00 86.19 310 TYR A N 1
ATOM 2534 C CA . TYR A 1 310 ? -25.321 -5.629 24.343 1.00 86.19 310 TYR A CA 1
ATOM 2535 C C . TYR A 1 310 ? -26.097 -4.902 23.257 1.00 86.19 310 TYR A C 1
ATOM 2537 O O . TYR A 1 310 ? -27.169 -4.339 23.504 1.00 86.19 310 TYR A O 1
ATOM 2545 N N . ASN A 1 311 ? -25.568 -4.975 22.044 1.00 83.75 311 ASN A N 1
ATOM 2546 C CA . ASN A 1 311 ? -26.331 -4.737 20.834 1.00 83.75 311 ASN A CA 1
ATOM 2547 C C . ASN A 1 311 ? -27.043 -6.025 20.409 1.00 83.75 311 ASN A C 1
ATOM 2549 O O . ASN A 1 311 ? -26.654 -7.123 20.812 1.00 83.75 311 ASN A O 1
ATOM 2553 N N . TYR A 1 312 ? -28.075 -5.888 19.587 1.00 82.06 312 TYR A N 1
ATOM 2554 C CA . TYR A 1 312 ? -28.855 -7.010 19.087 1.00 82.06 312 TYR A CA 1
ATOM 2555 C C . TYR A 1 312 ? -28.734 -7.096 17.569 1.00 82.06 312 TYR A C 1
ATOM 2557 O O . TYR A 1 312 ? -29.136 -6.172 16.859 1.00 82.06 312 TYR A O 1
ATOM 2565 N N . ASP A 1 313 ? -28.186 -8.203 17.070 1.00 80.19 313 ASP A N 1
ATOM 2566 C CA . ASP A 1 313 ? -28.197 -8.487 15.639 1.00 80.19 313 ASP A CA 1
ATOM 2567 C C . ASP A 1 313 ? -29.564 -9.062 15.252 1.00 80.19 313 ASP A C 1
ATOM 2569 O O . ASP A 1 313 ? -29.908 -10.192 15.592 1.00 80.19 313 ASP A O 1
ATOM 2573 N N . PHE A 1 314 ? -30.364 -8.283 14.524 1.00 80.44 314 PHE A N 1
ATOM 2574 C CA . PHE A 1 314 ? -31.703 -8.700 14.098 1.00 80.44 314 PHE A CA 1
ATOM 2575 C C . PHE A 1 314 ? -31.701 -9.834 13.062 1.00 80.44 314 PHE A C 1
ATOM 2577 O O . PHE A 1 314 ? -32.741 -10.461 12.859 1.00 80.44 314 PHE A O 1
ATOM 2584 N N . LEU A 1 315 ? -30.577 -10.089 12.384 1.00 83.75 315 LEU A N 1
ATOM 2585 C CA . LEU A 1 315 ? -30.460 -11.143 11.376 1.00 83.75 315 LEU A CA 1
ATOM 2586 C C . LEU A 1 315 ? -30.059 -12.475 12.005 1.00 83.75 315 LEU A C 1
ATOM 2588 O O . LEU A 1 315 ? -30.629 -13.507 11.649 1.00 83.75 315 LEU A O 1
ATOM 2592 N N . THR A 1 316 ? -29.087 -12.461 12.919 1.00 88.88 316 THR A N 1
ATOM 2593 C CA . THR A 1 316 ? -28.602 -13.688 13.573 1.00 88.88 316 THR A CA 1
ATOM 2594 C C . THR A 1 316 ? -29.291 -13.976 14.905 1.00 88.88 316 THR A C 1
ATOM 2596 O O . THR A 1 316 ? -29.232 -15.107 15.378 1.00 88.88 316 THR A O 1
ATOM 2599 N N . LEU A 1 317 ? -30.008 -12.991 15.462 1.00 85.50 317 LEU A N 1
ATOM 2600 C CA . LEU A 1 317 ? -30.633 -13.006 16.791 1.00 85.50 317 LEU A CA 1
ATOM 2601 C C . LEU A 1 317 ? -29.614 -13.099 17.943 1.00 85.50 317 LEU A C 1
ATOM 2603 O O . LEU A 1 317 ? -29.981 -13.482 19.056 1.00 85.50 317 LEU A O 1
ATOM 2607 N N . ASP A 1 318 ? -28.355 -12.733 17.692 1.00 86.06 318 ASP A N 1
ATOM 2608 C CA . ASP A 1 318 ? -27.284 -12.770 18.687 1.00 86.06 318 ASP A CA 1
ATOM 2609 C C . ASP A 1 318 ? -27.188 -11.465 19.491 1.00 86.06 318 ASP A C 1
ATOM 2611 O O . ASP A 1 318 ? -27.387 -10.359 18.977 1.00 86.06 318 ASP A O 1
ATOM 2615 N N . LEU A 1 319 ? -26.812 -11.599 20.767 1.00 83.81 319 LEU A N 1
ATOM 2616 C CA . LEU A 1 319 ? -26.394 -10.478 21.607 1.00 83.81 319 LEU A CA 1
ATOM 2617 C C . LEU A 1 319 ? -24.894 -10.235 21.423 1.00 83.81 319 LEU A C 1
ATOM 2619 O O . LEU A 1 319 ? -24.064 -11.057 21.816 1.00 83.81 319 LEU A O 1
ATOM 2623 N N . ILE A 1 320 ? -24.543 -9.082 20.863 1.00 84.06 320 ILE A N 1
ATOM 2624 C CA . ILE A 1 320 ? -23.156 -8.673 20.630 1.00 84.06 320 ILE A CA 1
ATOM 2625 C C . ILE A 1 320 ? -22.733 -7.751 21.770 1.00 84.06 320 ILE A C 1
ATOM 2627 O O . ILE A 1 320 ? -23.327 -6.693 21.968 1.00 84.06 320 ILE A O 1
ATOM 2631 N N . LEU A 1 321 ? -21.714 -8.146 22.537 1.00 86.56 321 LEU A N 1
ATOM 2632 C CA . LEU A 1 321 ? -21.175 -7.321 23.620 1.00 86.56 321 LEU A CA 1
ATOM 2633 C C . LEU A 1 321 ? -20.524 -6.050 23.043 1.00 86.56 321 LEU A C 1
ATOM 2635 O O . LEU A 1 321 ? -19.505 -6.133 22.364 1.00 86.56 321 LEU A O 1
ATOM 2639 N N . GLU A 1 322 ? -21.096 -4.885 23.347 1.00 82.75 322 GLU A N 1
ATOM 2640 C CA . GLU A 1 322 ? -20.594 -3.562 22.939 1.00 82.75 322 GLU A CA 1
ATOM 2641 C C . GLU A 1 322 ? -19.614 -3.000 23.966 1.00 82.75 322 GLU A C 1
ATOM 2643 O O . GLU A 1 322 ? -18.524 -2.534 23.637 1.00 82.75 322 GLU A O 1
ATOM 2648 N N . GLN A 1 323 ? -20.011 -3.039 25.238 1.00 85.31 323 GLN A N 1
ATOM 2649 C CA . GLN A 1 323 ? -19.263 -2.415 26.318 1.00 85.31 323 GLN A CA 1
ATOM 2650 C C . GLN A 1 323 ? -19.362 -3.246 27.591 1.00 85.31 323 GLN A C 1
ATOM 2652 O O . GLN A 1 323 ? -20.408 -3.806 27.908 1.00 85.31 323 GLN A O 1
ATOM 2657 N N . GLN A 1 324 ? -18.266 -3.289 28.343 1.00 89.00 324 GLN A N 1
ATOM 2658 C CA . GLN A 1 324 ? -18.186 -3.958 29.631 1.00 89.00 324 GLN A CA 1
ATOM 2659 C C . GLN A 1 324 ? -17.480 -3.051 30.637 1.00 89.00 324 GLN A C 1
ATOM 2661 O O . GLN A 1 324 ? -16.405 -2.520 30.358 1.00 89.00 324 GLN A O 1
ATOM 2666 N N . GLN A 1 325 ? -18.069 -2.902 31.818 1.00 87.94 325 GLN A N 1
ATOM 2667 C CA . GLN A 1 325 ? -17.469 -2.220 32.960 1.00 87.94 325 GLN A CA 1
ATOM 2668 C C . GLN A 1 325 ? -17.404 -3.185 34.138 1.00 87.94 325 GLN A C 1
ATOM 2670 O O . GLN A 1 325 ? -18.374 -3.874 34.444 1.00 87.94 325 GLN A O 1
ATOM 2675 N N . VAL A 1 326 ? -16.241 -3.245 34.779 1.00 88.94 326 VAL A N 1
ATOM 2676 C CA . VAL A 1 326 ? -15.997 -4.093 35.947 1.00 88.94 326 VAL A CA 1
ATOM 2677 C C . VAL A 1 326 ? -15.874 -3.190 37.163 1.00 88.94 326 VAL A C 1
ATOM 2679 O O . VAL A 1 326 ? -15.119 -2.219 37.143 1.00 88.94 326 VAL A O 1
ATOM 2682 N N . TYR A 1 327 ? -16.618 -3.522 38.207 1.00 84.94 327 TYR A N 1
ATOM 2683 C CA . TYR A 1 327 ? -16.628 -2.824 39.481 1.00 84.94 327 TYR A CA 1
ATOM 2684 C C . TYR A 1 327 ? -16.076 -3.740 40.563 1.00 84.94 327 TYR A C 1
ATOM 2686 O O . TYR A 1 327 ? -16.407 -4.925 40.603 1.00 84.94 327 TYR A O 1
ATOM 2694 N N . GLU A 1 328 ? -15.253 -3.185 41.446 1.00 83.44 328 GLU A N 1
ATOM 2695 C CA . GLU A 1 328 ? -14.872 -3.852 42.687 1.00 83.44 328 GLU A CA 1
ATOM 2696 C C . GLU A 1 328 ? -16.060 -3.799 43.654 1.00 83.44 328 GLU A C 1
ATOM 2698 O O . GLU A 1 328 ? -16.627 -2.734 43.909 1.00 83.44 328 GLU A O 1
ATOM 2703 N N . GLY A 1 329 ? -16.483 -4.959 44.149 1.00 80.75 329 GLY A N 1
ATOM 2704 C CA . GLY A 1 329 ? -17.717 -5.077 44.914 1.00 80.75 329 GLY A CA 1
ATOM 2705 C C . GLY A 1 329 ? -18.966 -4.780 44.083 1.00 80.75 329 GLY A C 1
ATOM 2706 O O . GLY A 1 329 ? -19.083 -5.205 42.932 1.00 80.75 329 GLY A O 1
ATOM 2707 N N . GLN A 1 330 ? -19.934 -4.087 44.686 1.00 77.50 330 GLN A N 1
ATOM 2708 C CA . GLN A 1 330 ? -21.241 -3.830 44.082 1.00 77.50 330 GLN A CA 1
ATOM 2709 C C . GLN A 1 330 ? -21.452 -2.320 43.851 1.00 77.50 330 GLN A C 1
ATOM 2711 O O . GLN A 1 330 ? -21.426 -1.557 44.820 1.00 77.50 330 GLN A O 1
ATOM 2716 N N . PRO A 1 331 ? -21.640 -1.860 42.596 1.00 81.19 331 PRO A N 1
ATOM 2717 C CA . PRO A 1 331 ? -21.768 -0.437 42.288 1.00 81.19 331 PRO A CA 1
ATOM 2718 C C . PRO A 1 331 ? -23.108 0.133 42.768 1.00 81.19 331 PRO A C 1
ATOM 2720 O O . PRO A 1 331 ? -24.139 -0.530 42.693 1.00 81.19 331 PRO A O 1
ATOM 2723 N N . THR A 1 332 ? -23.110 1.388 43.226 1.00 79.25 332 THR A N 1
ATOM 2724 C CA . THR A 1 332 ? -24.332 2.130 43.608 1.00 79.25 332 THR A CA 1
ATOM 2725 C C . THR A 1 332 ? -24.908 2.934 42.445 1.00 79.25 332 THR A C 1
ATOM 2727 O O . THR A 1 332 ? -26.126 3.073 42.315 1.00 79.25 332 THR A O 1
ATOM 2730 N N . TYR A 1 333 ? -24.037 3.414 41.560 1.00 82.69 333 TYR A N 1
ATOM 2731 C CA . TYR A 1 333 ? -24.393 4.085 40.320 1.00 82.69 333 TYR A CA 1
ATOM 2732 C C . TYR A 1 333 ? -23.397 3.715 39.218 1.00 82.69 333 TYR A C 1
ATOM 2734 O O . TYR A 1 333 ? -22.218 3.473 39.483 1.00 82.69 333 TYR A O 1
ATOM 2742 N N . SER A 1 334 ? -23.860 3.699 37.973 1.00 80.75 334 SER A N 1
ATOM 2743 C CA . SER A 1 334 ? -22.992 3.603 36.800 1.00 80.75 334 SER A CA 1
ATOM 2744 C C . SER A 1 334 ? -23.497 4.512 35.691 1.00 80.75 334 SER A C 1
ATOM 2746 O O . SER A 1 334 ? -24.677 4.460 35.337 1.00 80.75 334 SER A O 1
ATOM 2748 N N . ASN A 1 335 ? -22.583 5.301 35.130 1.00 82.44 335 ASN A N 1
ATOM 2749 C CA . ASN A 1 335 ? -22.854 6.179 34.001 1.00 82.44 335 ASN A CA 1
ATOM 2750 C C . ASN A 1 335 ? -22.160 5.595 32.776 1.00 82.44 335 ASN A C 1
ATOM 2752 O O . ASN A 1 335 ? -20.936 5.436 32.769 1.00 82.44 335 ASN A O 1
ATOM 2756 N N . ILE A 1 336 ? -22.941 5.284 31.749 1.00 80.00 336 ILE A N 1
ATOM 2757 C CA . ILE A 1 336 ? -22.434 4.666 30.530 1.00 80.00 336 ILE A CA 1
ATOM 2758 C C . ILE A 1 336 ? -22.777 5.558 29.344 1.00 80.00 336 ILE A C 1
ATOM 2760 O O . ILE A 1 336 ? -23.931 5.929 29.141 1.00 80.00 336 ILE A O 1
ATOM 2764 N N . ILE A 1 337 ? -21.755 5.929 28.577 1.00 79.38 337 ILE A N 1
ATOM 2765 C CA . ILE A 1 337 ? -21.917 6.672 27.328 1.00 79.38 337 ILE A CA 1
ATOM 2766 C C . ILE A 1 337 ? -22.176 5.642 26.238 1.00 79.38 337 ILE A C 1
ATOM 2768 O O . ILE A 1 337 ? -21.327 4.788 25.997 1.00 79.38 337 ILE A O 1
ATOM 2772 N N . TYR A 1 338 ? -23.334 5.723 25.593 1.00 80.06 338 TYR A N 1
ATOM 2773 C CA . TYR A 1 338 ? -23.758 4.765 24.582 1.00 80.06 338 TYR A CA 1
ATOM 2774 C C . TYR A 1 338 ? -23.970 5.443 23.227 1.00 80.06 338 TYR A C 1
ATOM 2776 O O . TYR A 1 338 ? -24.672 6.451 23.118 1.00 80.06 338 TYR A O 1
ATOM 2784 N N . ALA A 1 339 ? -23.372 4.871 22.184 1.00 72.06 339 ALA A N 1
ATOM 2785 C CA . ALA A 1 339 ? -23.457 5.350 20.812 1.00 72.06 339 ALA A CA 1
ATOM 2786 C C . ALA A 1 339 ? -24.266 4.359 19.962 1.00 72.06 339 ALA A C 1
ATOM 2788 O O . ALA A 1 339 ? -23.717 3.427 19.387 1.00 72.06 339 ALA A O 1
ATOM 2789 N N . GLY A 1 340 ? -25.580 4.560 19.876 1.00 71.75 340 GLY A N 1
ATOM 2790 C CA . GLY A 1 340 ? -26.459 3.734 19.053 1.00 71.75 340 GLY A CA 1
ATOM 2791 C C . GLY A 1 340 ? -27.880 4.285 18.985 1.00 71.75 340 GLY A C 1
ATOM 2792 O O . GLY A 1 340 ? -28.290 5.089 19.823 1.00 71.75 340 GLY A O 1
ATOM 2793 N N . GLN A 1 341 ? -28.627 3.873 17.958 1.00 67.81 341 GLN A N 1
ATOM 2794 C CA . GLN A 1 341 ? -29.985 4.375 17.701 1.00 67.81 341 GLN A CA 1
ATOM 2795 C C . GLN A 1 341 ? -31.047 3.769 18.627 1.00 67.81 341 GLN A C 1
ATOM 2797 O O . GLN A 1 341 ? -32.084 4.389 18.853 1.00 67.81 341 GLN A O 1
ATOM 2802 N N . LEU A 1 342 ? -30.806 2.564 19.147 1.00 75.06 342 LEU A N 1
ATOM 2803 C CA . LEU A 1 342 ? -31.717 1.844 20.034 1.00 75.06 342 LEU A CA 1
ATOM 2804 C C . LEU A 1 342 ? -31.083 1.697 21.410 1.00 75.06 342 LEU A C 1
ATOM 2806 O O . LEU A 1 342 ? -29.867 1.595 21.520 1.00 75.06 342 LEU A O 1
ATOM 2810 N N . LEU A 1 343 ? -31.904 1.664 22.458 1.00 75.69 343 LEU A N 1
ATOM 2811 C CA . LEU A 1 343 ? -31.401 1.364 23.795 1.00 75.69 343 LEU A CA 1
ATOM 2812 C C . LEU A 1 343 ? -30.761 -0.038 23.806 1.00 75.69 343 LEU A C 1
ATOM 2814 O O . LEU A 1 343 ? -31.412 -0.995 23.381 1.00 75.69 343 LEU A O 1
ATOM 2818 N N . PRO A 1 344 ? -29.515 -0.168 24.289 1.00 82.75 344 PRO A N 1
ATOM 2819 C CA . PRO A 1 344 ? -28.836 -1.451 24.369 1.00 82.75 344 PRO A CA 1
ATOM 2820 C C . PRO A 1 344 ? -29.491 -2.333 25.431 1.00 82.75 344 PRO A C 1
ATOM 2822 O O . PRO A 1 344 ? -30.060 -1.847 26.413 1.00 82.75 344 PRO A O 1
ATOM 2825 N N . SER A 1 345 ? -29.360 -3.645 25.265 1.00 85.44 345 SER A N 1
ATOM 2826 C CA . SER A 1 345 ? -29.733 -4.590 26.316 1.00 85.44 345 SER A CA 1
ATOM 2827 C C . SER A 1 345 ? -28.692 -4.558 27.433 1.00 85.44 345 SER A C 1
ATOM 2829 O O . SER A 1 345 ? -27.490 -4.527 27.169 1.00 85.44 345 SER A O 1
ATOM 2831 N N . LEU A 1 346 ? -29.149 -4.567 28.684 1.00 86.50 346 LEU A N 1
ATOM 2832 C CA . LEU A 1 346 ? -28.288 -4.516 29.863 1.00 86.50 346 LEU A CA 1
ATOM 2833 C C . LEU A 1 346 ? -28.108 -5.915 30.463 1.00 86.50 346 LEU A C 1
ATOM 2835 O O . LEU A 1 346 ? -29.089 -6.568 30.812 1.00 86.50 346 LEU A O 1
ATOM 2839 N N . GLY A 1 347 ? -26.861 -6.341 30.647 1.00 84.69 347 GLY A N 1
ATOM 2840 C CA . GLY A 1 347 ? -26.497 -7.473 31.494 1.00 84.69 347 GLY A CA 1
ATOM 2841 C C . GLY A 1 347 ? -25.852 -6.998 32.793 1.00 84.69 347 GLY A C 1
ATOM 2842 O O . GLY A 1 347 ? -24.977 -6.134 32.779 1.00 84.69 347 GLY A O 1
ATOM 2843 N N . PHE A 1 348 ? -26.267 -7.578 33.916 1.00 84.44 348 PHE A N 1
ATOM 2844 C CA . PHE A 1 348 ? -25.608 -7.404 35.208 1.00 84.44 348 PHE A CA 1
ATOM 2845 C C . PHE A 1 348 ? -25.182 -8.778 35.725 1.00 84.44 348 PHE A C 1
ATOM 2847 O O . PHE A 1 348 ? -26.030 -9.631 35.988 1.00 84.44 348 PHE A O 1
ATOM 2854 N N . LEU A 1 349 ? -23.874 -8.994 35.839 1.00 81.31 349 LEU A N 1
ATOM 2855 C CA . LEU A 1 349 ? -23.278 -10.218 36.370 1.00 81.31 349 LEU A CA 1
ATOM 2856 C C . LEU A 1 349 ? -22.718 -9.927 37.765 1.00 81.31 349 LEU A C 1
ATOM 2858 O O . LEU A 1 349 ? -22.030 -8.920 37.957 1.00 81.31 349 LEU A O 1
ATOM 2862 N N . LYS A 1 350 ? -23.031 -10.803 38.720 1.00 70.88 350 LYS A N 1
ATOM 2863 C CA . LYS A 1 350 ? -22.668 -10.693 40.136 1.00 70.88 350 LYS A CA 1
ATOM 2864 C C . LYS A 1 350 ? -21.717 -11.810 40.545 1.00 70.88 350 LYS A C 1
ATOM 2866 O O . LYS A 1 350 ? -21.897 -12.932 40.019 1.00 70.88 350 LYS A O 1
#

Radius of gyration: 26.54 Å; Cα contacts (8 Å, |Δi|>4): 702; chains: 1; bounding box: 60×50×105 Å

Sequence (350 aa):
MNNSSNPIIECFCPPSYFGRFCQYYSDRITVITHLDGLKYIYKDHQQLLNITIKVLATFIHNESDIIDHNEIHFASVLNNLQEKQKFYFVYPRPRTLSRNRLYKIRFEAFELNMNTTIRLLAIWEYSIDFNFLPSFRIAKILKFQQKQKQEQQTHHICEINPCQNNGTCYPIINNNDSTMYFCYCVNNSYGKNCEHIDDCSCSVCSSNSLCRPHYHNTDDPLCLCPINRFGPTCHLERKCDMFHNKNPCLNGGSCSVKYDQDALIRDYVCICQAMHYGDHCQYLPGLINIQYLINDINLHSTLASVVQLYNYDFLTLDLILEQQQVYEGQPTYSNIIYAGQLLPSLGFLK

Secondary structure (DSSP, 8-state):
--------------TT--STTTTTT--EEEEEEEEE-GGGT-SSHHHHTT-EEEEEEEEEETTTEEEEEEEEEEETTTS-TTPPEEEEEE-PPPSS--TT--EEEEEEEEEEPTTS-EEEEEEEEEEE--SS--SEEEEEEEEPPPHHHHHHS--HHHHH----TTPEEEEBTT---TT-EEEEPPTTEESTTS-EE-TTGGGGS-TTSEEETTGGGSSSPEEE--TTEESTTS-EE--TTTTTTS-S--TTPEEEE---SS-SS-SEEEEPPTT-BSTTS-BPPEEEEEE-----S-GGG--EEEEEEEEE-TTT--EEEEEEEEEES--SEEEEEE-SSSPPEEEEE-

pLDDT: mean 78.82, std 12.79, range [34.72, 96.62]

Nearest PDB structures (foldseek):
  9b3n-assembly1_A  TM=3.524E-01  e=8.223E-08  Homo sapiens
  8q51-assembly1_A  TM=5.826E-01  e=1.630E-01  Niallia circulans
  4ypj-assembly1_A  TM=5.730E-01  e=3.365E-01  Niallia circulans
  8alz-assembly1_B  TM=5.375E-01  e=6.570E-01  Homo sapiens
  3m7o-assembly3_C  TM=3.925E-01  e=4.447E-01  Mus musculus

Foldseek 3Di:
DDPPPPPPDDDDDPLVDDDPNCVQFNAKEKEKEAEAAVCLVDVDPVVLQFWKKKKKKFKDKDLHQTFDIDIDIQGSNPDVSGDIDIDMDTGGWDPDQDQPIKIKIKIWIWIFDPVLATHTDAIAIDIDRDSTGHHHYDYDYRYDDHPVVVVVLPLVCQVVQLAPPPWHWDARVPDSPSNDIQTRAAAQFDDRRSPHGHPDQLVQADPSWGWAACPNVDRHIQTHEHAQFDDRRRPDGHDCCPDPRDRLAPPPWDKGADPDPPPPDDRIATRADPQFDDRRSPDGWDKDKDADDDPDPPQPPFQKKKKWWWDADPVVRDTHTDDIDMGGGDDRMDIDGGDDDDGTDIDMDD